Protein AF-A0A0X3PB64-F1 (afdb_monomer)

InterPro domains:
  IPR018801 E3 ubiquitin-protein ligase TM129 [PF10272] (19-313)
  IPR018801 E3 ubiquitin-protein ligase TM129 [PTHR31322] (5-313)

Radius of gyration: 26.57 Å; Cα contacts (8 Å, |Δ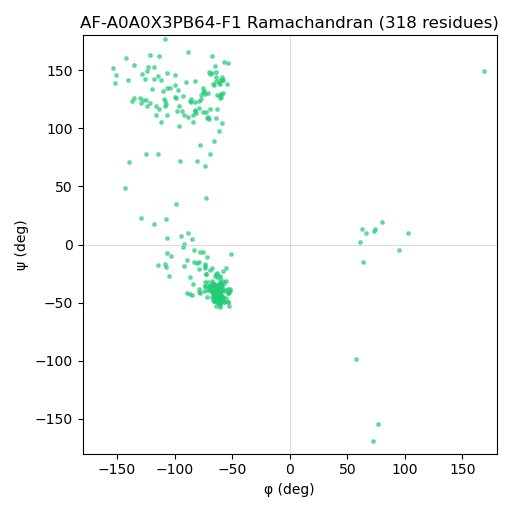i|>4): 395; chains: 1; bounding box: 53×79×76 Å

pLDDT: mean 81.44, std 14.28, range [32.12, 95.38]

Solvent-accessible surface area (backbone atoms only — not comparable to full-atom values): 18111 Å² total; per-residue (Å²): 129,83,50,75,66,44,53,53,52,52,50,53,49,49,53,51,56,43,36,59,79,58,52,49,67,71,33,55,77,70,54,61,39,63,66,61,77,40,32,87,76,44,54,53,54,52,69,35,38,55,61,19,40,55,44,43,32,48,52,53,46,46,54,59,27,43,46,56,33,50,48,41,52,50,45,70,76,72,41,76,96,43,73,65,53,52,56,54,37,53,55,46,40,52,53,20,49,51,40,35,51,49,41,50,50,52,47,52,47,37,72,73,57,81,33,51,88,39,72,44,45,38,52,42,42,52,48,47,51,53,51,61,70,48,76,92,54,98,84,64,55,71,68,58,58,54,50,51,70,38,88,44,50,67,53,48,38,52,50,51,17,58,52,55,56,44,83,78,51,50,76,49,41,49,45,97,87,45,84,59,91,46,77,39,32,32,36,37,32,32,81,57,37,37,39,40,26,50,68,52,46,45,48,80,41,57,54,83,60,73,58,47,35,35,32,36,69,44,69,49,79,39,79,41,90,71,61,56,47,104,80,74,46,78,55,74,95,60,72,49,71,47,48,33,28,33,37,32,36,28,33,66,84,77,69,46,73,77,45,77,46,38,38,52,54,85,49,48,66,59,50,51,74,48,45,83,48,61,73,44,76,38,92,88,50,74,80,77,70,52,70,68,54,47,46,50,53,51,48,53,51,52,55,70,72,47,79,84,79,74,76,62,82,81,62,66,76,79,80,117

Foldseek 3Di:
DFDPQLVVLLVVLVVVLCCAQPNDLVCLVVVVYLCSVCVVPLPDCLQQVQSSLLSLLLSSQLSNLCSLLVSLVSCVVRGDDDPCNVVVSVVSNVVSVVSNVVSVVVNVCCVVVVVCPPPQLVLLVVVLVLLCPDDDDPPQDVVSVVSVVDNHSVSVSVVVSVQSNDPPKDKAFFDDQRRRPDQQGIWIFGQQWTWGHHSRHIHIDGLRRAQKEKEFEEKDWDFNQDPQDPVRDRDPPDRDTWIKTWIWIAHPVVRDTPDIGIGTPVCVVVVQVRHPHYYYYDPPHDDDDDPVVVCVVVVVVVVVVDDDDDPDPVVVVPPD

Mean predicted aligned error: 10.85 Å

Structure (mmCIF, N/CA/C/O backbone):
data_AF-A0A0X3PB64-F1
#
_entry.id   AF-A0A0X3PB64-F1
#
loop_
_atom_site.group_PDB
_atom_site.id
_atom_site.type_symbol
_atom_site.label_atom_id
_atom_site.label_alt_id
_atom_site.label_comp_id
_atom_site.label_asym_id
_atom_site.label_entity_id
_atom_site.label_seq_id
_atom_site.pdbx_PDB_ins_code
_atom_site.Cartn_x
_atom_site.Cartn_y
_atom_site.Cartn_z
_atom_site.occupancy
_atom_site.B_iso_or_equiv
_atom_site.auth_seq_id
_atom_site.auth_comp_id
_atom_site.auth_asym_id
_atom_site.auth_atom_id
_atom_site.pdbx_PDB_model_num
ATOM 1 N N . MET A 1 1 ? 13.433 0.464 -38.895 1.00 52.91 1 MET A N 1
ATOM 2 C CA . MET A 1 1 ? 12.762 -0.678 -38.236 1.00 52.91 1 MET A CA 1
ATOM 3 C C . MET A 1 1 ? 13.658 -1.122 -37.093 1.00 52.91 1 MET A C 1
ATOM 5 O O . MET A 1 1 ? 14.861 -1.157 -37.320 1.00 52.91 1 MET A O 1
ATOM 9 N N . LEU A 1 2 ? 13.123 -1.365 -35.888 1.00 64.56 2 LEU A N 1
ATOM 10 C CA . LEU A 1 2 ? 13.921 -1.954 -34.800 1.00 64.56 2 LEU A CA 1
ATOM 11 C C . LEU A 1 2 ? 14.415 -3.336 -35.245 1.00 64.56 2 LEU A C 1
ATOM 13 O O . LEU A 1 2 ? 13.650 -4.084 -35.856 1.00 64.56 2 LEU A O 1
ATOM 17 N N . SER A 1 3 ? 15.673 -3.663 -34.951 1.00 77.50 3 SER A N 1
ATOM 18 C CA . SER A 1 3 ? 16.193 -5.011 -35.180 1.00 77.50 3 SER A CA 1
ATOM 19 C C . SER A 1 3 ? 15.471 -6.012 -34.270 1.00 77.50 3 SER A C 1
ATOM 21 O O . SER A 1 3 ? 15.031 -5.654 -33.176 1.00 77.50 3 SER A O 1
ATOM 23 N N . GLY A 1 4 ? 15.398 -7.286 -34.670 1.00 82.75 4 GLY A N 1
ATOM 24 C CA . GLY A 1 4 ? 14.890 -8.352 -33.797 1.00 82.75 4 GLY A CA 1
ATOM 25 C C . GLY A 1 4 ? 15.642 -8.425 -32.459 1.00 82.75 4 GLY A C 1
ATOM 26 O O . GLY A 1 4 ? 15.041 -8.706 -31.427 1.00 82.75 4 GLY A O 1
ATOM 27 N N . THR A 1 5 ? 16.930 -8.071 -32.452 1.00 85.56 5 THR A N 1
ATOM 28 C CA . THR A 1 5 ? 17.748 -7.954 -31.233 1.00 85.56 5 THR A CA 1
ATOM 29 C C . THR A 1 5 ? 17.274 -6.829 -30.316 1.00 85.56 5 THR A C 1
ATOM 31 O O . THR A 1 5 ? 17.182 -7.025 -29.107 1.00 85.56 5 THR A O 1
ATOM 34 N N . ASP A 1 6 ? 16.921 -5.673 -30.880 1.00 85.31 6 ASP A N 1
ATOM 35 C CA . ASP A 1 6 ? 16.471 -4.510 -30.110 1.00 85.31 6 ASP A CA 1
ATOM 36 C C . ASP A 1 6 ? 15.130 -4.813 -29.424 1.00 85.31 6 ASP A C 1
ATOM 38 O O . ASP A 1 6 ? 14.925 -4.449 -28.270 1.00 85.31 6 ASP A O 1
ATOM 42 N N . VAL A 1 7 ? 14.245 -5.563 -30.095 1.00 86.38 7 VAL A N 1
ATOM 43 C CA . VAL A 1 7 ? 12.973 -6.024 -29.514 1.00 86.38 7 VAL A CA 1
ATOM 44 C C . VAL A 1 7 ? 13.209 -6.937 -28.309 1.00 86.38 7 VAL A C 1
ATOM 46 O O . VAL A 1 7 ? 12.576 -6.750 -27.269 1.00 86.38 7 VAL A O 1
ATOM 49 N N . VAL A 1 8 ? 14.133 -7.898 -28.415 1.00 91.06 8 VAL A N 1
ATOM 50 C CA . VAL A 1 8 ? 14.472 -8.805 -27.305 1.00 91.06 8 VAL A CA 1
ATOM 51 C C . VAL A 1 8 ? 15.052 -8.029 -26.120 1.00 91.06 8 VAL A C 1
ATOM 53 O O . VAL A 1 8 ? 14.662 -8.285 -24.979 1.00 91.06 8 VAL A O 1
ATOM 56 N N . LEU A 1 9 ? 15.927 -7.052 -26.372 1.00 90.25 9 LEU A N 1
ATOM 57 C CA . LEU A 1 9 ? 16.500 -6.188 -25.335 1.00 90.25 9 LEU A CA 1
ATOM 58 C C . LEU A 1 9 ? 15.419 -5.362 -24.626 1.00 90.25 9 LEU A C 1
ATOM 60 O O . LEU A 1 9 ? 15.363 -5.353 -23.395 1.00 90.25 9 LEU A O 1
ATOM 64 N N . THR A 1 10 ? 14.517 -4.730 -25.381 1.00 90.69 10 THR A N 1
ATOM 65 C CA . THR A 1 10 ? 13.406 -3.958 -24.814 1.00 90.69 10 THR A CA 1
ATOM 66 C C . THR A 1 10 ? 12.468 -4.834 -23.986 1.00 90.69 10 THR A C 1
ATOM 68 O O . THR A 1 10 ? 12.101 -4.448 -22.878 1.00 90.69 10 THR A O 1
ATOM 71 N N . MET A 1 11 ? 12.104 -6.025 -24.473 1.00 92.81 11 MET A N 1
ATOM 72 C CA . MET A 1 11 ? 11.263 -6.965 -23.721 1.00 92.81 11 MET A CA 1
ATOM 73 C C . MET A 1 11 ? 11.948 -7.468 -22.451 1.00 92.81 11 MET A C 1
ATOM 75 O O . MET A 1 11 ? 11.320 -7.507 -21.395 1.00 92.81 11 MET A O 1
ATOM 79 N N . SER A 1 12 ? 13.242 -7.780 -22.520 1.00 93.25 12 SER A N 1
ATOM 80 C CA . SER A 1 12 ? 14.022 -8.203 -21.352 1.00 93.25 12 SER A CA 1
ATOM 81 C C . SER A 1 12 ? 14.073 -7.103 -20.290 1.00 93.25 12 SER A C 1
ATOM 83 O O . SER A 1 12 ? 13.832 -7.368 -19.112 1.00 93.25 12 SER A O 1
ATOM 85 N N . TYR A 1 13 ? 14.305 -5.851 -20.701 1.00 93.69 13 TYR A N 1
ATOM 86 C CA . TYR A 1 13 ? 14.286 -4.713 -19.784 1.00 93.69 13 TYR A CA 1
ATOM 87 C C . TYR A 1 13 ? 12.891 -4.475 -19.195 1.00 93.69 13 TYR A C 1
ATOM 89 O O . TYR A 1 13 ? 12.764 -4.206 -18.004 1.00 93.69 13 TYR A O 1
ATOM 97 N N . ALA A 1 14 ? 11.834 -4.597 -20.002 1.00 92.31 14 ALA A N 1
ATOM 98 C CA . ALA A 1 14 ? 10.459 -4.436 -19.538 1.00 92.31 14 ALA A CA 1
ATOM 99 C C . ALA A 1 14 ? 10.085 -5.488 -18.481 1.00 92.31 14 ALA A C 1
ATOM 101 O O . ALA A 1 14 ? 9.497 -5.136 -17.460 1.00 92.31 14 ALA A O 1
ATOM 102 N N . LEU A 1 15 ? 10.477 -6.751 -18.681 1.00 92.81 15 LEU A N 1
ATOM 103 C CA . LEU A 1 15 ? 10.290 -7.821 -17.696 1.00 92.81 15 LEU A CA 1
ATOM 104 C C . LEU A 1 15 ? 11.060 -7.539 -16.401 1.00 92.81 15 LEU A C 1
ATOM 106 O O . LEU A 1 15 ? 10.500 -7.693 -15.317 1.00 92.81 15 LEU A O 1
ATOM 110 N N . PHE A 1 16 ? 12.306 -7.067 -16.506 1.00 92.25 16 PHE A N 1
ATOM 111 C CA . PHE A 1 16 ? 13.098 -6.643 -15.350 1.00 92.25 16 PHE A CA 1
ATOM 112 C C . PHE A 1 16 ? 12.433 -5.483 -14.589 1.00 92.25 16 PHE A C 1
ATOM 114 O O . PHE A 1 16 ? 12.250 -5.563 -13.377 1.00 92.25 16 PHE A O 1
ATOM 121 N N . ALA A 1 17 ? 12.016 -4.428 -15.294 1.00 92.56 17 ALA A N 1
ATOM 122 C CA . ALA A 1 17 ? 11.352 -3.263 -14.714 1.00 92.56 17 ALA A CA 1
ATOM 123 C C . ALA A 1 17 ? 10.023 -3.634 -14.034 1.00 92.56 17 ALA A C 1
ATOM 125 O O . ALA A 1 17 ? 9.741 -3.170 -12.926 1.00 92.56 17 ALA A O 1
ATOM 126 N N . PHE A 1 18 ? 9.228 -4.498 -14.674 1.00 88.12 18 PHE A N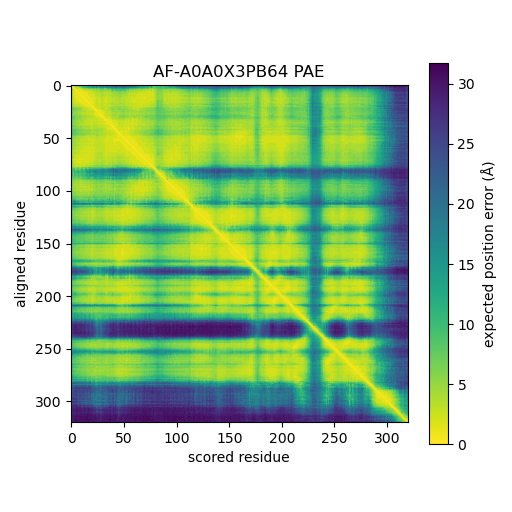 1
ATOM 127 C CA . PHE A 1 18 ? 7.982 -5.008 -14.113 1.00 88.12 18 PHE A CA 1
ATOM 128 C C . PHE A 1 18 ? 8.241 -5.828 -12.849 1.00 88.12 18 PHE A C 1
ATOM 130 O O . PHE A 1 18 ? 7.649 -5.529 -11.816 1.00 88.12 18 PHE A O 1
ATOM 137 N N . GLY A 1 19 ? 9.178 -6.781 -12.895 1.00 87.12 19 GLY A N 1
ATOM 138 C CA . GLY A 1 19 ? 9.549 -7.594 -11.736 1.00 87.12 19 GLY A CA 1
ATOM 139 C C . GLY A 1 19 ? 10.156 -6.791 -10.582 1.00 87.12 19 GLY A C 1
ATOM 140 O O . GLY A 1 19 ? 10.060 -7.211 -9.436 1.00 87.12 19 GLY A O 1
ATOM 141 N N . LEU A 1 20 ? 10.739 -5.620 -10.849 1.00 87.94 20 LEU A N 1
ATOM 142 C CA . LEU A 1 20 ? 11.283 -4.757 -9.803 1.00 87.94 20 LEU A CA 1
ATOM 143 C C . LEU A 1 20 ? 10.197 -3.951 -9.068 1.00 87.94 20 LEU A C 1
ATOM 145 O O . LEU A 1 20 ? 10.273 -3.802 -7.850 1.00 87.94 20 LEU A O 1
ATOM 149 N N . ILE A 1 21 ? 9.197 -3.415 -9.783 1.00 86.25 21 ILE A N 1
ATOM 150 C CA . ILE A 1 21 ? 8.112 -2.611 -9.177 1.00 86.25 21 ILE A CA 1
ATOM 151 C C . ILE A 1 21 ? 6.989 -3.502 -8.634 1.00 86.25 21 ILE A C 1
ATOM 153 O O . ILE A 1 21 ? 6.447 -3.242 -7.558 1.00 86.25 21 ILE A O 1
ATOM 157 N N . VAL A 1 22 ? 6.606 -4.519 -9.403 1.00 83.94 22 VAL A N 1
ATOM 158 C CA . VAL A 1 22 ? 5.532 -5.465 -9.097 1.00 83.94 22 VAL A CA 1
ATOM 159 C C . VAL A 1 22 ? 6.132 -6.869 -9.174 1.00 83.94 22 VAL A C 1
ATOM 161 O O . VAL A 1 22 ? 5.977 -7.553 -10.189 1.00 83.94 22 VAL A O 1
ATOM 164 N N . PRO A 1 23 ? 6.870 -7.290 -8.133 1.00 82.69 23 PRO A N 1
ATOM 165 C CA . PRO A 1 23 ? 7.549 -8.576 -8.149 1.00 82.69 23 PRO A CA 1
ATOM 166 C C . PRO A 1 23 ? 6.538 -9.719 -8.307 1.00 82.69 23 PRO A C 1
ATOM 168 O O . PRO A 1 23 ? 5.559 -9.765 -7.557 1.00 82.69 23 PRO A O 1
ATOM 171 N N . PRO A 1 24 ? 6.738 -10.637 -9.274 1.00 82.81 24 PRO A N 1
ATOM 172 C CA . PRO A 1 24 ? 5.973 -11.872 -9.331 1.00 82.81 24 PRO A CA 1
ATOM 173 C C . PRO A 1 24 ? 6.344 -12.767 -8.145 1.00 82.81 24 PRO A C 1
ATOM 175 O O . PRO A 1 24 ? 7.422 -12.629 -7.561 1.00 82.81 24 PRO A O 1
ATOM 178 N N . ASP A 1 25 ? 5.494 -13.742 -7.838 1.00 76.81 25 ASP A N 1
ATOM 179 C CA . ASP A 1 25 ? 5.655 -14.595 -6.653 1.00 76.81 25 ASP A CA 1
ATOM 180 C C . ASP A 1 25 ? 6.993 -15.322 -6.593 1.00 76.81 25 ASP A C 1
ATOM 182 O O . ASP A 1 25 ? 7.552 -15.485 -5.519 1.00 76.81 25 ASP A O 1
ATOM 186 N N . VAL A 1 26 ? 7.558 -15.702 -7.740 1.00 80.88 26 VAL A N 1
ATOM 187 C CA . VAL A 1 26 ? 8.882 -16.338 -7.807 1.00 80.88 26 VAL A CA 1
ATOM 188 C C . VAL A 1 26 ? 9.977 -15.408 -7.259 1.00 80.88 26 VAL A C 1
ATOM 190 O O . VAL A 1 26 ? 10.885 -15.847 -6.548 1.00 80.88 26 VAL A O 1
ATOM 193 N N . LEU A 1 27 ? 9.890 -14.103 -7.542 1.00 82.38 27 LEU A N 1
ATOM 194 C CA . LEU A 1 27 ? 10.815 -13.111 -6.984 1.00 82.38 27 LEU A CA 1
ATOM 195 C C . LEU A 1 27 ? 10.524 -12.836 -5.505 1.00 82.38 27 LEU A C 1
ATOM 197 O O . LEU A 1 27 ? 11.455 -12.674 -4.720 1.00 82.38 27 LEU A O 1
ATOM 201 N N . LEU A 1 28 ? 9.252 -12.849 -5.102 1.00 80.81 28 LEU A N 1
ATOM 202 C CA . LEU A 1 28 ? 8.864 -12.720 -3.695 1.00 80.81 28 LEU A CA 1
ATOM 203 C C . LEU A 1 28 ? 9.381 -13.899 -2.855 1.00 80.81 28 LEU A C 1
ATOM 205 O O . LEU A 1 28 ? 9.998 -13.678 -1.816 1.00 80.81 28 LEU A O 1
ATOM 209 N N . ALA A 1 29 ? 9.204 -15.131 -3.335 1.00 78.88 29 ALA A N 1
ATOM 210 C CA . ALA A 1 29 ? 9.632 -16.364 -2.677 1.00 78.88 29 ALA A CA 1
ATOM 211 C C . ALA A 1 29 ? 11.160 -16.480 -2.573 1.00 78.88 29 ALA A C 1
ATOM 213 O O . ALA A 1 29 ? 11.679 -16.984 -1.581 1.00 78.88 29 ALA A O 1
ATOM 214 N N . SER A 1 30 ? 11.895 -15.973 -3.567 1.00 82.25 30 SER A N 1
ATOM 215 C CA . SER A 1 30 ? 13.363 -15.877 -3.510 1.00 82.25 30 SER A CA 1
ATOM 216 C C . SER A 1 30 ? 13.872 -14.708 -2.659 1.00 82.25 30 SER A C 1
ATOM 218 O O . SER A 1 30 ? 15.077 -14.585 -2.439 1.00 82.25 30 SER A O 1
ATOM 220 N N . GLY A 1 31 ? 12.981 -13.834 -2.181 1.00 82.19 31 GLY A N 1
ATOM 221 C CA . GLY A 1 31 ? 13.341 -12.642 -1.421 1.00 82.19 31 GLY A CA 1
ATOM 222 C C . GLY A 1 31 ? 13.962 -11.524 -2.264 1.00 82.19 31 GLY A C 1
ATOM 223 O O . GLY A 1 31 ? 14.481 -10.564 -1.688 1.00 82.19 31 GLY A O 1
ATOM 224 N N . LEU A 1 32 ? 13.906 -11.602 -3.598 1.00 84.00 32 LEU A N 1
ATOM 225 C CA . LEU A 1 32 ? 14.409 -10.569 -4.503 1.00 84.00 32 LEU A CA 1
ATOM 226 C C . LEU A 1 32 ? 13.392 -9.426 -4.636 1.00 84.00 32 LEU A C 1
ATOM 228 O O . LEU A 1 32 ? 12.727 -9.257 -5.656 1.00 84.00 32 LE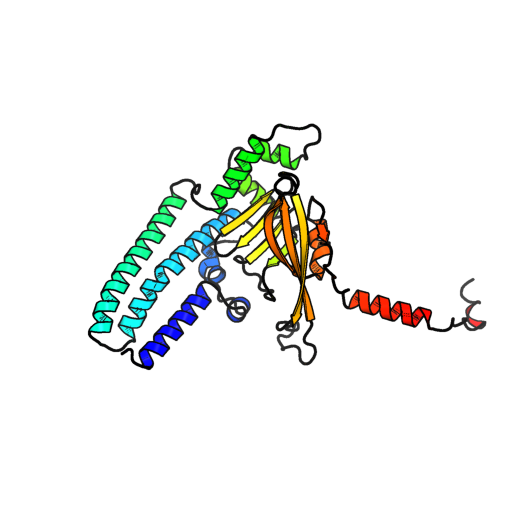U A O 1
ATOM 232 N N . THR A 1 33 ? 13.273 -8.635 -3.574 1.00 87.62 33 THR A N 1
ATOM 233 C CA . THR A 1 33 ? 12.336 -7.512 -3.472 1.00 87.62 33 THR A CA 1
ATOM 234 C C . THR A 1 33 ? 13.077 -6.214 -3.177 1.00 87.62 33 THR A C 1
ATOM 236 O O . THR A 1 33 ? 14.148 -6.219 -2.560 1.00 87.62 33 THR A O 1
ATOM 239 N N . LEU A 1 34 ? 12.510 -5.076 -3.595 1.00 89.06 34 LEU A N 1
ATOM 240 C CA . LEU A 1 34 ? 13.075 -3.762 -3.266 1.00 89.06 34 LEU A CA 1
ATOM 241 C C . LEU A 1 34 ? 13.164 -3.560 -1.749 1.00 89.06 34 LEU A C 1
ATOM 243 O O . LEU A 1 34 ? 14.126 -2.985 -1.247 1.00 89.06 34 LEU A O 1
ATOM 247 N N . GLU A 1 35 ? 12.190 -4.081 -1.011 1.00 89.56 35 GLU A N 1
ATOM 248 C CA . GLU A 1 35 ? 12.145 -4.011 0.443 1.00 89.56 35 GLU A CA 1
ATOM 249 C C . GLU A 1 35 ? 13.342 -4.723 1.090 1.00 89.56 35 GLU A C 1
ATOM 251 O O . GLU A 1 35 ? 13.943 -4.175 2.014 1.00 89.56 35 GLU A O 1
ATOM 256 N N . ASN A 1 36 ? 13.750 -5.884 0.567 1.00 88.62 36 ASN A N 1
ATOM 257 C CA . ASN A 1 36 ? 14.921 -6.613 1.062 1.00 88.62 36 ASN A CA 1
ATOM 258 C C . ASN A 1 36 ? 16.245 -5.958 0.634 1.00 88.62 36 ASN A C 1
ATOM 260 O O . ASN A 1 36 ? 17.170 -5.843 1.445 1.00 88.62 36 ASN A O 1
ATOM 264 N N . LEU A 1 37 ? 16.329 -5.464 -0.607 1.00 90.56 37 LEU A N 1
ATOM 265 C CA . LEU A 1 37 ? 17.495 -4.729 -1.123 1.00 90.56 37 LEU A CA 1
ATOM 266 C C . LEU A 1 37 ? 17.814 -3.493 -0.267 1.00 90.56 37 LEU A C 1
ATOM 268 O O . LEU A 1 37 ? 18.977 -3.218 0.030 1.00 90.56 37 LEU A O 1
ATOM 272 N N . PHE A 1 38 ? 16.780 -2.781 0.184 1.00 90.31 38 PHE A N 1
ATOM 273 C CA . PHE A 1 38 ? 16.904 -1.560 0.979 1.00 90.31 38 PHE A CA 1
ATOM 274 C C . PHE A 1 38 ? 16.513 -1.748 2.455 1.00 90.31 38 PHE A C 1
ATOM 276 O O . PHE A 1 38 ? 16.233 -0.762 3.141 1.00 90.31 38 PHE A O 1
ATOM 283 N N . HIS A 1 39 ? 16.549 -2.977 2.985 1.00 90.50 39 HIS A N 1
ATOM 284 C CA . HIS A 1 39 ? 16.078 -3.290 4.345 1.00 90.50 39 HIS A CA 1
ATOM 285 C C . HIS A 1 39 ? 16.694 -2.389 5.431 1.00 90.50 39 HIS A C 1
ATOM 287 O O . HIS A 1 39 ? 15.995 -1.940 6.337 1.00 90.50 39 HIS A O 1
ATOM 293 N N . ARG A 1 40 ? 17.988 -2.044 5.315 1.00 92.00 40 ARG A N 1
ATOM 294 C CA . ARG A 1 40 ? 18.682 -1.137 6.253 1.00 92.00 40 ARG A CA 1
ATOM 295 C C . ARG A 1 40 ? 18.071 0.261 6.303 1.00 92.00 40 ARG A C 1
ATOM 297 O O . ARG A 1 40 ? 18.095 0.903 7.348 1.00 92.00 40 ARG A O 1
ATOM 304 N N . TRP A 1 41 ? 17.568 0.745 5.172 1.00 90.94 41 TRP A N 1
ATOM 305 C CA . TRP A 1 41 ? 16.984 2.075 5.060 1.00 90.94 41 TRP A CA 1
ATOM 306 C C . TRP A 1 41 ? 15.503 2.083 5.445 1.00 90.94 41 TRP A C 1
ATOM 308 O O . TRP A 1 41 ? 15.065 2.975 6.179 1.00 90.94 41 TRP A O 1
ATOM 318 N N . LEU A 1 42 ? 14.736 1.079 5.003 1.00 90.62 42 LEU A N 1
ATOM 319 C CA . LEU A 1 42 ? 13.328 0.953 5.384 1.00 90.62 42 LEU A CA 1
ATOM 320 C C . LEU A 1 42 ? 13.156 0.677 6.884 1.00 90.62 42 LEU A C 1
ATOM 322 O O . LEU A 1 42 ? 12.260 1.250 7.502 1.00 90.62 42 LEU A O 1
ATOM 326 N N . GLY A 1 43 ? 14.028 -0.140 7.476 1.00 90.56 43 GLY A N 1
ATOM 327 C CA . GLY A 1 43 ? 13.857 -0.646 8.836 1.00 90.56 43 GLY A CA 1
ATOM 328 C C . GLY A 1 43 ? 12.814 -1.766 8.899 1.00 90.56 43 GLY A C 1
ATOM 329 O O . GLY A 1 43 ? 12.578 -2.458 7.911 1.00 90.56 43 GLY A O 1
ATOM 330 N N . SER A 1 44 ? 12.196 -1.946 10.070 1.00 89.88 44 SER A N 1
ATOM 331 C CA . SER A 1 44 ? 11.158 -2.962 10.288 1.00 89.88 44 SER A CA 1
ATOM 332 C C . SER A 1 44 ? 9.758 -2.353 10.222 1.00 89.88 44 SER A C 1
ATOM 334 O O . SER A 1 44 ? 9.457 -1.405 10.953 1.00 89.88 44 SER A O 1
ATOM 336 N N . GLU A 1 45 ? 8.899 -2.938 9.382 1.00 90.00 45 GLU A N 1
ATOM 337 C CA . GLU A 1 45 ? 7.475 -2.589 9.283 1.00 90.00 45 GLU A CA 1
ATOM 338 C C . GLU A 1 45 ? 6.751 -2.794 10.624 1.00 90.00 45 GLU A C 1
ATOM 340 O O . GLU A 1 45 ? 5.885 -2.005 10.986 1.00 90.00 45 GLU A O 1
ATOM 345 N N . GLU A 1 46 ? 7.134 -3.810 11.399 1.00 87.69 46 GLU A N 1
ATOM 346 C CA . GLU A 1 46 ? 6.468 -4.147 12.663 1.00 87.69 46 GLU A CA 1
ATOM 347 C C . GLU A 1 46 ? 6.760 -3.144 13.784 1.00 87.69 46 GLU A C 1
ATOM 349 O O . GLU A 1 46 ? 5.960 -2.988 14.703 1.00 87.69 46 GLU A O 1
ATOM 354 N N . ILE A 1 47 ? 7.900 -2.449 13.712 1.00 90.19 47 ILE A N 1
ATOM 355 C CA . ILE A 1 47 ? 8.320 -1.478 14.731 1.00 90.19 47 ILE A CA 1
ATOM 356 C C . ILE A 1 47 ? 7.790 -0.080 14.404 1.00 90.19 47 ILE A C 1
ATOM 358 O O . ILE A 1 47 ? 7.367 0.652 15.301 1.00 90.19 47 ILE A O 1
ATOM 362 N N . SER A 1 48 ? 7.840 0.321 13.138 1.00 92.25 48 SER A N 1
ATOM 363 C CA . SER A 1 48 ? 7.459 1.668 12.710 1.00 92.25 48 SER A CA 1
ATOM 364 C C . SER A 1 48 ? 6.691 1.596 11.402 1.00 92.25 48 SER A C 1
ATOM 366 O O . SER A 1 48 ? 7.211 1.991 10.359 1.00 92.25 48 SER A O 1
ATOM 368 N N . PHE A 1 49 ? 5.463 1.088 11.461 1.00 93.06 49 PHE A N 1
ATOM 369 C CA . PHE A 1 49 ? 4.604 0.854 10.305 1.00 93.06 49 PHE A CA 1
ATOM 370 C C . PHE A 1 49 ? 4.445 2.107 9.436 1.00 93.06 49 PHE A C 1
ATOM 372 O O . PHE A 1 49 ? 4.724 2.081 8.234 1.00 93.06 49 PHE A O 1
ATOM 379 N N . VAL A 1 50 ? 4.060 3.239 10.031 1.00 93.75 50 VAL A N 1
ATOM 380 C CA . VAL A 1 50 ? 3.789 4.462 9.266 1.00 93.75 50 VAL A CA 1
ATOM 381 C C . VAL A 1 50 ? 5.067 4.977 8.611 1.00 93.75 50 VAL A C 1
ATOM 383 O O . VAL A 1 50 ? 5.098 5.229 7.406 1.00 93.75 50 VAL A O 1
ATOM 386 N N . THR A 1 51 ? 6.150 5.078 9.383 1.00 92.06 51 THR A N 1
ATOM 387 C CA . THR A 1 51 ? 7.442 5.566 8.875 1.00 92.06 51 THR A CA 1
ATOM 388 C C . THR A 1 51 ? 8.017 4.635 7.806 1.00 92.06 51 THR A C 1
ATOM 390 O O . THR A 1 51 ? 8.553 5.115 6.805 1.00 92.06 51 THR A O 1
ATOM 393 N N . TYR A 1 52 ? 7.877 3.320 7.985 1.00 92.62 52 TYR A N 1
ATOM 394 C CA . TYR A 1 52 ? 8.289 2.307 7.020 1.00 92.62 52 TYR A CA 1
ATOM 395 C C . TYR A 1 52 ? 7.612 2.538 5.667 1.00 92.62 52 TYR A C 1
ATOM 397 O O . TYR A 1 52 ? 8.298 2.631 4.650 1.00 92.62 52 TYR A O 1
ATOM 405 N N . HIS A 1 53 ? 6.288 2.729 5.640 1.00 91.81 53 HIS A N 1
ATOM 406 C CA . HIS A 1 53 ? 5.547 2.954 4.392 1.00 91.81 53 HIS A CA 1
ATOM 407 C C . HIS A 1 53 ? 5.817 4.324 3.753 1.00 91.81 53 HIS A C 1
ATOM 409 O O . HIS A 1 53 ? 5.867 4.436 2.523 1.00 91.81 53 HIS A O 1
ATOM 415 N N . LEU A 1 54 ? 6.070 5.363 4.556 1.00 91.94 54 LEU A N 1
ATOM 416 C CA . LEU A 1 54 ? 6.508 6.669 4.046 1.00 91.94 54 LEU A CA 1
ATOM 417 C C . LEU A 1 54 ? 7.876 6.578 3.358 1.00 91.94 54 LEU A C 1
ATOM 419 O O . LEU A 1 54 ? 8.043 7.065 2.235 1.00 91.94 54 LEU A O 1
ATOM 423 N N . ARG A 1 55 ? 8.842 5.894 3.986 1.00 91.12 55 ARG A N 1
ATOM 424 C CA . ARG A 1 55 ? 10.144 5.593 3.373 1.00 91.12 55 ARG A CA 1
ATOM 425 C C . ARG A 1 55 ? 9.948 4.752 2.118 1.00 91.12 55 ARG A C 1
ATOM 427 O O . ARG A 1 55 ? 10.369 5.147 1.036 1.00 91.12 55 ARG A O 1
ATOM 434 N N . ARG A 1 56 ? 9.212 3.649 2.204 1.00 90.62 56 ARG A N 1
ATOM 435 C CA . ARG A 1 56 ? 8.926 2.779 1.061 1.00 90.62 56 ARG A CA 1
ATOM 436 C C . ARG A 1 56 ? 8.370 3.543 -0.142 1.00 90.62 56 ARG A C 1
ATOM 438 O O . ARG A 1 56 ? 8.815 3.298 -1.261 1.00 90.62 56 ARG A O 1
ATOM 445 N N . THR A 1 57 ? 7.490 4.524 0.074 1.00 90.50 57 THR A N 1
ATOM 446 C CA . THR A 1 57 ? 6.997 5.391 -1.007 1.00 90.50 57 THR A CA 1
ATOM 447 C C . THR A 1 57 ? 8.108 6.164 -1.704 1.00 90.50 57 THR A C 1
ATOM 449 O O . THR A 1 57 ? 8.148 6.187 -2.934 1.00 90.50 57 THR A O 1
ATOM 452 N N . ILE A 1 58 ? 9.013 6.790 -0.947 1.00 90.31 58 ILE A N 1
ATOM 453 C CA . ILE A 1 58 ? 10.162 7.501 -1.520 1.00 90.31 58 ILE A CA 1
ATOM 454 C C . ILE A 1 58 ? 11.023 6.537 -2.341 1.00 90.31 58 ILE A C 1
ATOM 456 O O . ILE A 1 58 ? 11.326 6.839 -3.492 1.00 90.31 58 ILE A O 1
ATOM 460 N N . MET A 1 59 ? 11.369 5.369 -1.792 1.00 90.94 59 MET A N 1
ATOM 461 C CA . MET A 1 59 ? 12.206 4.392 -2.498 1.00 90.94 59 MET A CA 1
ATOM 462 C C . MET A 1 59 ? 11.560 3.925 -3.798 1.00 90.94 59 MET A C 1
ATOM 464 O O . MET A 1 59 ? 12.193 4.016 -4.846 1.00 90.94 59 MET A O 1
ATOM 468 N N . VAL A 1 60 ? 10.313 3.445 -3.749 1.00 90.44 60 VAL A N 1
ATOM 469 C CA . VAL A 1 60 ? 9.628 2.915 -4.937 1.00 90.44 60 VAL A CA 1
ATOM 470 C C . VAL A 1 60 ? 9.489 4.002 -6.002 1.00 90.44 60 VAL A C 1
ATOM 472 O O . VAL A 1 60 ? 9.720 3.728 -7.175 1.00 90.44 60 VAL A O 1
ATOM 475 N N . ARG A 1 61 ? 9.180 5.250 -5.618 1.00 90.00 61 ARG A N 1
ATOM 476 C CA . ARG A 1 61 ? 9.084 6.373 -6.565 1.00 90.00 61 ARG A CA 1
ATOM 477 C C . ARG A 1 61 ? 10.422 6.737 -7.193 1.00 90.00 61 ARG A C 1
ATOM 479 O O . ARG A 1 61 ? 10.450 7.000 -8.390 1.00 90.00 61 ARG A O 1
ATOM 486 N N . LEU A 1 62 ? 11.504 6.754 -6.415 1.00 90.88 62 LEU A N 1
ATOM 487 C CA . LEU A 1 62 ? 12.838 7.004 -6.955 1.00 90.88 62 LEU A CA 1
ATOM 488 C C . LEU A 1 62 ? 13.223 5.889 -7.924 1.00 90.88 62 LEU A C 1
ATOM 490 O O . LEU A 1 62 ? 13.509 6.178 -9.079 1.00 90.88 62 LEU A O 1
ATOM 494 N N . VAL A 1 63 ? 13.139 4.624 -7.504 1.00 92.31 63 VAL A N 1
ATOM 495 C CA . VAL A 1 63 ? 13.443 3.466 -8.361 1.00 92.31 63 VAL A CA 1
ATOM 496 C C . VAL A 1 63 ? 12.626 3.522 -9.653 1.00 92.31 63 VAL A C 1
ATOM 498 O O . VAL A 1 63 ? 13.199 3.453 -10.737 1.00 92.31 63 VAL A O 1
ATOM 501 N N . ALA A 1 64 ? 11.310 3.736 -9.558 1.00 91.44 64 ALA A N 1
ATOM 502 C CA . ALA A 1 64 ? 10.439 3.856 -10.723 1.00 91.44 64 ALA A CA 1
ATOM 503 C C . ALA A 1 64 ? 10.807 5.048 -11.624 1.00 91.44 64 ALA A C 1
ATOM 505 O O . ALA A 1 64 ? 10.759 4.922 -12.844 1.00 91.44 64 ALA A O 1
ATOM 506 N N . GLY A 1 65 ? 11.216 6.183 -11.047 1.00 92.31 65 GLY A N 1
ATOM 507 C CA . GLY A 1 65 ? 11.703 7.346 -11.791 1.00 92.31 65 GLY A CA 1
ATOM 508 C C . GLY A 1 65 ? 13.024 7.094 -12.522 1.00 92.31 65 GLY A C 1
ATOM 509 O O . GLY A 1 65 ? 13.222 7.612 -13.618 1.00 92.31 65 GLY A O 1
ATOM 510 N N . PHE A 1 66 ? 13.907 6.265 -11.956 1.00 93.69 66 PHE A N 1
ATOM 511 C CA . PHE A 1 66 ? 15.187 5.888 -12.563 1.00 93.69 66 PHE A CA 1
ATOM 512 C C . PHE A 1 66 ? 15.062 4.810 -13.650 1.00 93.69 66 PHE A C 1
ATOM 514 O O . PHE A 1 66 ? 15.950 4.722 -14.496 1.00 93.69 66 PHE A O 1
ATOM 521 N N . LEU A 1 67 ? 13.988 4.012 -13.683 1.00 94.12 67 LEU A N 1
ATOM 522 C CA . LEU A 1 67 ? 13.826 2.938 -14.675 1.00 94.12 67 LEU A CA 1
ATOM 523 C C . LEU A 1 67 ? 13.808 3.439 -16.132 1.00 94.12 67 LEU A C 1
ATOM 525 O O . LEU A 1 67 ? 14.534 2.877 -16.948 1.00 94.12 67 LEU A O 1
ATOM 529 N N . PRO A 1 68 ? 13.082 4.509 -16.509 1.00 93.19 68 PRO A N 1
ATOM 530 C CA . PRO A 1 68 ? 13.169 5.039 -17.870 1.00 93.19 68 PRO A CA 1
ATOM 531 C C . PRO A 1 68 ? 14.583 5.495 -18.244 1.00 93.19 68 PRO A C 1
ATOM 533 O O . PRO A 1 68 ? 15.030 5.255 -19.362 1.00 93.19 68 PRO A O 1
ATOM 536 N N . LEU A 1 69 ? 15.316 6.103 -17.305 1.00 92.62 69 LEU A N 1
ATOM 537 C CA . LEU A 1 69 ? 16.701 6.519 -17.539 1.00 92.62 69 LEU A CA 1
ATOM 538 C C . LEU A 1 69 ? 17.600 5.295 -17.741 1.00 92.62 69 LEU A C 1
ATOM 540 O O . LEU A 1 69 ? 18.378 5.242 -18.692 1.00 92.62 69 LEU A O 1
ATOM 544 N N . GLY A 1 70 ? 17.441 4.283 -16.886 1.00 92.06 70 GLY A N 1
ATOM 545 C CA . GLY A 1 70 ? 18.128 3.004 -17.006 1.00 92.06 70 GLY A CA 1
ATOM 546 C C . GLY A 1 70 ? 17.844 2.306 -18.336 1.00 92.06 70 GLY A C 1
ATOM 547 O O . GLY A 1 70 ? 18.772 1.760 -18.923 1.00 92.06 70 GLY A O 1
ATOM 548 N N . TYR A 1 71 ? 16.612 2.374 -18.849 1.00 92.06 71 TYR A N 1
ATOM 549 C CA . TYR A 1 71 ? 16.242 1.820 -20.154 1.00 92.06 71 TYR A CA 1
ATOM 550 C C . TYR A 1 71 ? 17.022 2.480 -21.290 1.00 92.06 71 TYR A C 1
ATOM 552 O O . TYR A 1 71 ? 17.628 1.789 -22.106 1.00 92.06 71 TYR A O 1
ATOM 560 N N . PHE A 1 72 ? 17.034 3.814 -21.350 1.00 89.31 72 PHE A N 1
ATOM 561 C CA . PHE A 1 72 ? 17.724 4.512 -22.433 1.00 89.31 72 PHE A CA 1
ATOM 562 C C . PHE A 1 72 ? 19.243 4.356 -22.350 1.00 89.31 72 PHE A C 1
ATOM 564 O O . PHE A 1 72 ? 19.884 4.200 -23.387 1.00 89.31 72 PHE A O 1
ATOM 571 N N . LEU A 1 73 ? 19.817 4.317 -21.143 1.00 88.38 73 LEU A N 1
ATOM 572 C CA . LEU A 1 73 ? 21.227 3.969 -20.961 1.00 88.38 73 LEU A CA 1
ATOM 573 C C . LEU A 1 73 ? 21.503 2.534 -21.427 1.00 88.38 73 LEU A C 1
ATOM 575 O O . LEU A 1 73 ? 22.431 2.315 -22.197 1.00 88.38 73 LEU A O 1
ATOM 579 N N . PHE A 1 74 ? 20.673 1.569 -21.029 1.00 89.12 74 PHE A N 1
ATOM 580 C CA . PHE A 1 74 ? 20.788 0.175 -21.456 1.00 89.12 74 PHE A CA 1
ATOM 581 C C . PHE A 1 74 ? 20.739 0.046 -22.986 1.00 89.12 74 PHE A C 1
ATOM 583 O O . PHE A 1 74 ? 21.636 -0.539 -23.588 1.00 89.12 74 PHE A O 1
ATOM 590 N N . MET A 1 75 ? 19.760 0.673 -23.639 1.00 86.19 75 MET A N 1
ATOM 591 C CA . MET A 1 75 ? 19.673 0.671 -25.100 1.00 86.19 75 MET A CA 1
ATOM 592 C C . MET A 1 75 ? 20.866 1.380 -25.754 1.00 86.19 75 MET A C 1
ATOM 594 O O . MET A 1 75 ? 21.341 0.919 -26.784 1.00 86.19 75 MET A O 1
ATOM 598 N N . MET A 1 76 ? 21.405 2.446 -25.156 1.00 82.81 76 MET A N 1
ATOM 599 C CA . MET A 1 76 ? 22.598 3.127 -25.674 1.00 82.81 76 MET A CA 1
ATOM 600 C C . MET A 1 76 ? 23.842 2.223 -25.684 1.00 82.81 76 MET A C 1
ATOM 602 O O . MET A 1 76 ? 24.665 2.343 -26.587 1.00 82.81 76 MET A O 1
ATOM 606 N N . PHE A 1 77 ? 23.983 1.328 -24.702 1.00 84.00 77 PHE A N 1
ATOM 607 C CA . PHE A 1 77 ? 25.127 0.414 -24.615 1.00 84.00 77 PHE A CA 1
ATOM 608 C C . PHE A 1 77 ? 24.970 -0.857 -25.458 1.00 84.00 77 PHE A C 1
ATOM 610 O O . PHE A 1 77 ? 25.971 -1.367 -25.956 1.00 84.00 77 PHE A O 1
ATOM 617 N N . PHE A 1 78 ? 23.747 -1.380 -25.602 1.00 85.00 78 PHE A N 1
ATOM 618 C CA . PHE A 1 78 ? 23.518 -2.720 -26.158 1.00 85.00 78 PHE A CA 1
ATOM 619 C C . PHE A 1 78 ? 22.780 -2.754 -27.505 1.00 85.00 78 PHE A C 1
ATOM 621 O O . PHE A 1 78 ? 22.823 -3.784 -28.178 1.00 85.00 78 PHE A O 1
ATOM 628 N N . ALA A 1 79 ? 22.092 -1.681 -27.909 1.00 81.75 79 ALA A N 1
ATOM 629 C CA . ALA A 1 79 ? 21.279 -1.676 -29.127 1.00 81.75 79 ALA A CA 1
ATOM 630 C C . ALA A 1 79 ? 22.067 -1.277 -30.383 1.00 81.75 79 ALA A C 1
ATOM 632 O O . ALA A 1 79 ? 23.167 -0.723 -30.328 1.00 81.75 79 ALA A O 1
ATOM 633 N N . SE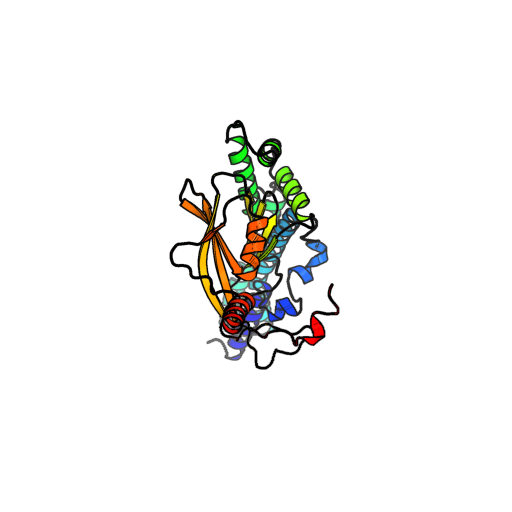R A 1 80 ? 21.466 -1.538 -31.546 1.00 73.56 80 SER A N 1
ATOM 634 C CA . SER A 1 80 ? 22.073 -1.214 -32.837 1.00 73.56 80 SER A CA 1
ATOM 635 C C . SER A 1 80 ? 22.223 0.303 -33.078 1.00 73.56 80 SER A C 1
ATOM 637 O O . SER A 1 80 ? 21.324 1.109 -32.811 1.00 73.56 80 SER A O 1
ATOM 639 N N . THR A 1 81 ? 23.381 0.697 -33.618 1.00 72.31 81 THR A N 1
ATOM 640 C CA . THR A 1 81 ? 23.805 2.085 -33.882 1.00 72.31 81 THR A CA 1
ATOM 641 C C . THR A 1 81 ? 23.064 2.687 -35.088 1.00 72.31 81 THR A C 1
ATOM 643 O O . THR A 1 81 ? 23.651 2.924 -36.141 1.00 72.31 81 THR A O 1
ATOM 646 N N . SER A 1 82 ? 21.753 2.920 -34.976 1.00 71.81 82 SER A N 1
ATOM 647 C CA . SER A 1 82 ? 20.971 3.615 -36.012 1.00 71.81 82 SER A CA 1
ATOM 648 C C . SER A 1 82 ? 20.743 5.092 -35.658 1.00 71.81 82 SER A C 1
ATOM 650 O O . SER A 1 82 ? 20.552 5.434 -34.492 1.00 71.81 82 SER A O 1
ATOM 652 N N . LEU A 1 83 ? 20.712 5.981 -36.662 1.00 59.62 83 LEU A N 1
ATOM 653 C CA . LEU A 1 83 ? 20.459 7.422 -36.474 1.00 59.62 83 LEU A CA 1
ATOM 654 C C . LEU A 1 83 ? 19.132 7.687 -35.733 1.00 59.62 83 LEU A C 1
ATOM 656 O O . LEU A 1 83 ? 19.051 8.559 -34.869 1.00 59.62 83 LEU A O 1
ATOM 660 N N . ALA A 1 84 ? 18.098 6.898 -36.043 1.00 63.50 84 ALA A N 1
ATOM 661 C CA . ALA A 1 84 ? 16.804 6.977 -35.374 1.00 63.50 84 ALA A CA 1
ATOM 662 C C . ALA A 1 84 ? 16.906 6.571 -33.894 1.00 63.50 84 ALA A C 1
ATOM 664 O O . ALA A 1 84 ? 16.311 7.231 -33.047 1.00 63.50 84 ALA A O 1
ATOM 665 N N . THR A 1 85 ? 17.709 5.550 -33.569 1.00 68.62 85 THR A N 1
ATOM 666 C CA . THR A 1 85 ? 17.974 5.124 -32.184 1.00 68.62 85 THR A CA 1
ATOM 667 C C . THR A 1 85 ? 18.649 6.237 -31.380 1.00 68.62 85 THR A C 1
ATOM 669 O O . THR A 1 85 ? 18.292 6.452 -30.227 1.00 68.62 85 THR A O 1
ATOM 672 N N . TYR A 1 86 ? 19.562 7.001 -31.989 1.00 69.88 86 TYR A N 1
ATOM 673 C CA . TYR A 1 86 ? 20.237 8.120 -31.320 1.00 69.88 86 TYR A CA 1
ATOM 674 C C . TYR A 1 86 ? 19.331 9.327 -31.075 1.00 69.88 86 TYR A C 1
ATOM 676 O O . TYR A 1 86 ? 19.340 9.873 -29.975 1.00 69.88 86 TYR A O 1
ATOM 684 N N . LEU A 1 87 ? 18.535 9.748 -32.064 1.00 67.88 87 LEU A N 1
ATOM 685 C CA . LEU A 1 87 ? 17.627 10.891 -31.897 1.00 67.88 87 LEU A CA 1
ATOM 686 C C . LEU A 1 87 ? 16.500 10.579 -30.905 1.00 67.88 87 LEU A C 1
ATOM 688 O O . LEU A 1 87 ? 16.226 11.375 -30.005 1.00 67.88 87 LEU A O 1
ATOM 692 N N . LEU A 1 88 ? 15.890 9.396 -31.025 1.00 77.44 88 LEU A N 1
ATOM 693 C CA . LEU A 1 88 ? 14.864 8.933 -30.091 1.00 77.44 88 LEU A CA 1
ATOM 694 C C . LEU A 1 88 ? 15.461 8.675 -28.698 1.00 77.44 88 LEU A C 1
ATOM 696 O O . LEU A 1 88 ? 14.827 8.979 -27.690 1.00 77.44 88 LEU A O 1
ATOM 700 N N . GLY A 1 89 ? 16.704 8.190 -28.643 1.00 77.44 89 GLY A N 1
ATOM 701 C CA . GLY A 1 89 ? 17.477 8.024 -27.417 1.00 77.44 89 GLY A CA 1
ATOM 702 C C . GLY A 1 89 ? 17.791 9.351 -26.728 1.00 77.44 89 GLY A C 1
ATOM 703 O O . GLY A 1 89 ? 17.630 9.445 -25.521 1.00 77.44 89 GLY A O 1
ATOM 704 N N . GLY A 1 90 ? 18.160 10.402 -27.464 1.00 82.69 90 GLY A N 1
ATOM 705 C CA . GLY A 1 90 ? 18.459 11.721 -26.893 1.00 82.69 90 GLY A CA 1
ATOM 706 C C . GLY A 1 90 ? 17.239 12.397 -26.261 1.00 82.69 90 GLY A C 1
ATOM 707 O O . GLY A 1 90 ? 17.319 12.896 -25.138 1.00 82.69 90 GLY A O 1
ATOM 708 N N . ILE A 1 91 ? 16.091 12.366 -26.948 1.00 85.88 91 ILE A N 1
ATOM 709 C CA . ILE A 1 91 ? 14.814 12.866 -26.406 1.00 85.88 91 ILE A CA 1
ATOM 710 C C . ILE A 1 91 ? 14.361 11.998 -25.223 1.00 85.88 91 ILE A C 1
ATOM 712 O O . ILE A 1 91 ? 13.913 12.511 -24.200 1.00 85.88 91 ILE A O 1
ATOM 716 N N . GLY A 1 92 ? 14.509 10.678 -25.339 1.00 87.44 92 GLY A N 1
ATOM 717 C CA . GLY A 1 92 ? 14.203 9.739 -24.265 1.00 87.44 92 GLY A CA 1
ATOM 718 C C . GLY A 1 92 ? 15.039 9.975 -23.008 1.00 87.44 92 GLY A C 1
ATOM 719 O O . GLY A 1 92 ? 14.497 10.047 -21.905 1.00 87.44 92 GLY A O 1
ATOM 720 N N . LEU A 1 93 ? 16.348 10.176 -23.171 1.00 88.12 93 LEU A N 1
ATOM 721 C CA . LEU A 1 93 ? 17.282 10.483 -22.090 1.00 88.12 93 LEU A CA 1
ATOM 722 C C . LEU A 1 93 ? 16.919 11.798 -21.402 1.00 88.12 93 LEU A C 1
ATOM 724 O O . LEU A 1 93 ? 16.829 11.824 -20.176 1.00 88.12 93 LEU A O 1
ATOM 728 N N . SER A 1 94 ? 16.650 12.867 -22.155 1.00 90.00 94 SER A N 1
ATOM 729 C CA . SER A 1 94 ? 16.289 14.158 -21.559 1.00 90.00 94 SER A CA 1
ATOM 730 C C . SER A 1 94 ? 14.967 14.089 -20.790 1.00 90.00 94 SER A C 1
ATOM 732 O O . SER A 1 94 ? 14.896 14.575 -19.659 1.00 90.00 94 SER A O 1
ATOM 734 N N . LEU A 1 95 ? 13.953 13.409 -21.335 1.00 91.75 95 LEU A N 1
ATOM 735 C CA . LEU A 1 95 ? 12.675 13.201 -20.654 1.00 91.75 95 LEU A CA 1
ATOM 736 C C . LEU A 1 95 ? 12.833 12.336 -19.397 1.00 91.75 95 LEU A C 1
ATOM 738 O O . LEU A 1 95 ? 12.252 12.639 -18.355 1.00 91.75 95 LEU A O 1
ATOM 742 N N . SER A 1 96 ? 13.649 11.284 -19.467 1.00 92.75 96 SER A N 1
ATOM 743 C CA . SER A 1 96 ? 13.924 10.425 -18.315 1.00 92.75 96 SER A CA 1
ATOM 744 C C . SER A 1 96 ? 14.694 11.155 -17.211 1.00 92.75 96 SER A C 1
ATOM 746 O O . SER A 1 96 ? 14.378 10.996 -16.035 1.00 92.75 96 SER A O 1
ATOM 748 N N . LEU A 1 97 ? 15.635 12.033 -17.570 1.00 93.25 97 LEU A N 1
ATOM 749 C CA . LEU A 1 97 ? 16.349 12.872 -16.613 1.00 93.25 97 LEU A CA 1
ATOM 750 C C . LEU A 1 97 ? 15.405 13.887 -15.958 1.00 93.25 97 LEU A C 1
ATOM 752 O O . LEU A 1 97 ? 15.445 14.064 -14.742 1.00 93.25 97 LEU A O 1
ATOM 756 N N . ALA A 1 98 ? 14.511 14.504 -16.737 1.00 92.69 98 ALA A N 1
ATOM 757 C CA . ALA A 1 98 ? 13.468 15.375 -16.204 1.00 92.69 98 ALA A CA 1
ATOM 758 C C . ALA A 1 98 ? 12.551 14.628 -15.219 1.00 92.69 98 ALA A C 1
ATOM 760 O O . ALA A 1 98 ? 12.221 15.174 -14.167 1.00 92.69 98 ALA A O 1
ATOM 761 N N . LEU A 1 99 ? 12.199 13.368 -15.502 1.00 92.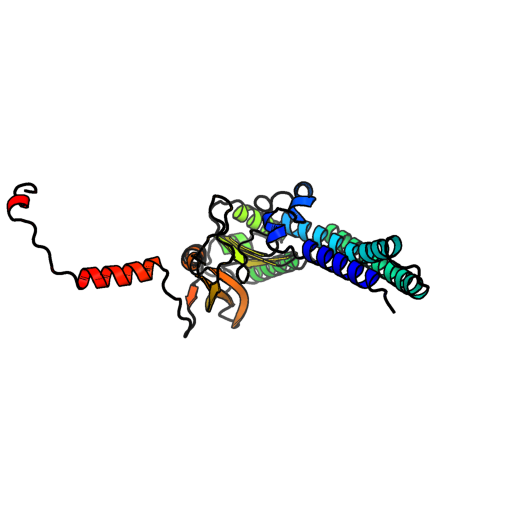75 99 LEU A N 1
ATOM 762 C CA . LEU A 1 99 ? 11.418 12.525 -14.593 1.00 92.75 99 LEU A CA 1
ATOM 763 C C . LEU A 1 99 ? 12.177 12.204 -13.295 1.00 92.75 99 LEU A C 1
ATOM 765 O O . LEU A 1 99 ? 11.600 12.285 -12.209 1.00 92.75 99 LEU A O 1
ATOM 769 N N . VAL A 1 100 ? 13.472 11.888 -13.373 1.00 93.38 100 VAL A N 1
ATOM 770 C CA . VAL A 1 100 ? 14.321 11.685 -12.186 1.00 93.38 100 VAL A CA 1
ATOM 771 C C . VAL A 1 100 ? 14.380 12.957 -11.339 1.00 93.38 100 VAL A C 1
ATOM 773 O O . VAL A 1 100 ? 14.170 12.904 -10.129 1.00 93.38 100 VAL A O 1
ATOM 776 N N . ILE A 1 101 ? 14.592 14.118 -11.962 1.00 91.94 101 ILE A N 1
ATOM 777 C CA . ILE A 1 101 ? 14.605 15.405 -11.255 1.00 91.94 101 ILE A CA 1
ATOM 778 C C . ILE A 1 101 ? 13.243 15.664 -10.606 1.00 91.94 101 ILE A C 1
ATOM 780 O O . ILE A 1 101 ? 13.188 16.022 -9.433 1.00 91.94 101 ILE A O 1
ATOM 784 N N . PHE A 1 102 ? 12.145 15.438 -11.328 1.00 90.38 102 PHE A N 1
ATOM 785 C CA . PHE A 1 102 ? 10.792 15.625 -10.811 1.00 90.38 102 PHE A CA 1
ATOM 786 C C . PHE A 1 102 ? 10.513 14.729 -9.599 1.00 90.38 102 PHE A C 1
ATOM 788 O O . PHE A 1 102 ? 10.102 15.221 -8.549 1.00 90.38 102 PHE A O 1
ATOM 795 N N . THR A 1 103 ? 10.796 13.427 -9.703 1.00 88.75 103 THR A N 1
ATOM 796 C CA . THR A 1 103 ? 10.619 12.489 -8.583 1.00 88.75 103 THR A CA 1
ATOM 797 C C . THR A 1 103 ? 11.478 12.884 -7.383 1.00 88.75 103 THR A C 1
ATOM 799 O O . THR A 1 103 ? 10.966 12.929 -6.264 1.00 88.75 103 THR A O 1
ATOM 802 N N . HIS A 1 104 ? 12.736 13.276 -7.598 1.00 88.25 104 HIS A N 1
ATOM 803 C CA . HIS A 1 104 ? 13.606 13.777 -6.539 1.00 88.25 104 HIS A CA 1
ATOM 804 C C . HIS A 1 104 ? 13.044 15.048 -5.879 1.00 88.25 104 HIS A C 1
ATOM 806 O O . HIS A 1 104 ? 12.927 15.101 -4.654 1.00 88.25 104 HIS A O 1
ATOM 812 N N . VAL A 1 105 ? 12.611 16.044 -6.657 1.00 87.06 105 VAL A N 1
ATOM 813 C CA . VAL A 1 105 ? 11.987 17.275 -6.138 1.00 87.06 105 VAL A CA 1
ATOM 814 C C . VAL A 1 105 ? 10.745 16.953 -5.310 1.00 87.06 105 VAL A C 1
ATOM 816 O O . VAL A 1 105 ? 10.623 17.460 -4.197 1.00 87.06 105 VAL A O 1
ATOM 819 N N . CYS A 1 106 ? 9.866 16.063 -5.783 1.00 83.00 106 CYS A N 1
ATOM 820 C CA . CYS A 1 106 ? 8.703 15.623 -5.014 1.00 83.00 106 CYS A CA 1
ATOM 821 C C . CYS A 1 106 ? 9.109 14.978 -3.682 1.00 83.00 106 CYS A C 1
ATOM 823 O O . CYS A 1 106 ? 8.514 15.291 -2.655 1.00 83.00 106 CYS A O 1
ATOM 825 N N . THR A 1 107 ? 10.126 14.109 -3.662 1.00 83.88 107 THR A N 1
ATOM 826 C CA . THR A 1 107 ? 10.588 13.466 -2.415 1.00 83.88 107 THR A CA 1
ATOM 827 C C . THR A 1 107 ? 11.162 14.468 -1.415 1.00 83.88 107 THR A C 1
ATOM 829 O O . THR A 1 107 ? 10.824 14.407 -0.234 1.00 83.88 107 THR A O 1
ATOM 832 N N . VAL A 1 108 ? 11.957 15.437 -1.880 1.00 82.56 108 VAL A N 1
ATOM 833 C CA . VAL A 1 108 ? 12.488 16.519 -1.039 1.00 82.56 108 VAL A CA 1
ATOM 834 C C . VAL A 1 108 ? 11.363 17.415 -0.527 1.00 82.56 108 VAL A C 1
ATOM 836 O O . VAL A 1 108 ? 11.380 17.804 0.639 1.00 82.56 108 VAL A O 1
ATOM 839 N N . TRP A 1 109 ? 10.371 17.716 -1.368 1.00 81.44 109 TRP A N 1
ATOM 840 C CA . TRP A 1 109 ? 9.193 18.479 -0.970 1.00 81.44 109 TRP A CA 1
ATOM 841 C C . TRP A 1 109 ? 8.400 17.760 0.126 1.00 81.44 109 TRP A C 1
ATOM 843 O O . TRP A 1 109 ? 8.116 18.368 1.154 1.00 81.44 109 TRP A O 1
ATOM 853 N N . TYR A 1 110 ? 8.139 16.455 -0.023 1.00 79.69 110 TYR A N 1
ATOM 854 C CA . TYR A 1 110 ? 7.496 15.654 1.026 1.00 79.69 110 TYR A CA 1
ATOM 855 C C . TYR A 1 110 ? 8.289 15.668 2.333 1.00 79.69 110 TYR A C 1
ATOM 857 O O . TYR A 1 110 ? 7.714 15.903 3.394 1.00 79.69 110 TYR A O 1
ATOM 865 N N . ALA A 1 111 ? 9.606 15.462 2.254 1.00 73.38 111 ALA A N 1
ATOM 866 C CA . ALA A 1 111 ? 10.471 15.384 3.425 1.00 73.38 111 ALA A CA 1
ATOM 867 C C . ALA A 1 111 ? 10.607 16.725 4.168 1.00 73.38 111 ALA A C 1
ATOM 869 O O . ALA A 1 111 ? 10.711 16.733 5.392 1.00 73.38 111 ALA A O 1
ATOM 870 N N . ARG A 1 112 ? 10.604 17.859 3.451 1.00 77.75 112 ARG A N 1
ATOM 871 C CA . ARG A 1 112 ? 10.713 19.204 4.045 1.00 77.75 112 ARG A CA 1
ATOM 872 C C . ARG A 1 112 ? 9.365 19.786 4.481 1.00 77.75 112 ARG A C 1
ATOM 874 O O . ARG A 1 112 ? 9.333 20.594 5.400 1.00 77.75 112 ARG A O 1
ATOM 881 N N . GLY A 1 113 ? 8.269 19.393 3.834 1.00 62.53 113 GLY A N 1
ATOM 882 C CA . GLY A 1 113 ? 6.941 19.995 3.977 1.00 62.53 113 GLY A CA 1
ATOM 883 C C . GLY A 1 113 ? 5.992 19.259 4.918 1.00 62.53 113 GLY A C 1
ATOM 884 O O . GLY A 1 113 ? 4.803 19.212 4.634 1.00 62.53 113 GLY A O 1
ATOM 885 N N . THR A 1 114 ? 6.482 18.659 6.009 1.00 75.00 114 THR A N 1
ATOM 886 C CA . THR A 1 114 ? 5.677 17.918 7.014 1.00 75.00 114 THR A CA 1
ATOM 887 C C . THR A 1 114 ? 4.940 16.674 6.499 1.00 75.00 114 THR A C 1
ATOM 889 O O . THR A 1 114 ? 4.105 16.128 7.209 1.00 75.00 114 THR A O 1
ATOM 892 N N . TRP A 1 115 ? 5.267 16.183 5.298 1.00 85.81 115 TRP A N 1
ATOM 893 C CA . TRP A 1 115 ? 4.610 15.046 4.635 1.00 85.81 115 TRP A CA 1
ATOM 894 C C . TRP A 1 115 ? 3.112 15.208 4.331 1.00 85.81 115 TRP A C 1
ATOM 896 O O . TRP A 1 115 ? 2.530 14.293 3.758 1.00 85.81 115 TRP A O 1
ATOM 906 N N . GLU A 1 116 ? 2.488 16.350 4.619 1.00 83.44 116 GLU A N 1
ATOM 907 C CA . GLU A 1 116 ? 1.034 16.555 4.487 1.00 83.44 116 GLU A CA 1
ATOM 908 C C . GLU A 1 116 ? 0.481 16.303 3.078 1.00 83.44 116 GLU A C 1
ATOM 910 O O . GLU A 1 116 ? -0.634 15.811 2.917 1.00 83.44 116 GLU A O 1
ATOM 915 N N . GLY A 1 117 ? 1.271 16.561 2.032 1.00 83.12 117 GLY A N 1
ATOM 916 C CA . GLY A 1 117 ? 0.865 16.253 0.660 1.00 83.12 117 GLY A CA 1
ATOM 917 C C . GLY A 1 117 ? 0.852 14.757 0.320 1.00 83.12 117 GLY A C 1
ATOM 918 O O . GLY A 1 117 ? 0.450 14.380 -0.784 1.00 83.12 117 GLY A O 1
ATOM 919 N N . HIS A 1 118 ? 1.398 13.894 1.180 1.00 89.38 118 HIS A N 1
ATOM 920 C CA . HIS A 1 118 ? 1.483 12.460 0.929 1.00 89.38 118 HIS A CA 1
ATOM 921 C C . HIS A 1 118 ? 0.093 11.829 1.116 1.00 89.38 118 HIS A C 1
ATOM 923 O O . HIS A 1 118 ? -0.519 12.061 2.157 1.00 89.38 118 HIS A O 1
ATOM 929 N N . PRO A 1 119 ? -0.411 10.985 0.190 1.00 89.75 119 PRO A N 1
ATOM 930 C CA . PRO A 1 119 ? -1.782 10.464 0.259 1.00 89.75 119 PRO A CA 1
ATOM 931 C C . PRO A 1 119 ? -2.140 9.798 1.594 1.00 89.75 119 PRO A C 1
ATOM 933 O O . PRO A 1 119 ? -3.218 10.022 2.133 1.00 89.75 119 PRO A O 1
ATOM 936 N N . THR A 1 120 ? -1.216 9.026 2.170 1.00 91.75 120 THR A N 1
ATOM 937 C CA . THR A 1 120 ? -1.410 8.411 3.491 1.00 91.75 120 THR A CA 1
ATOM 938 C C . THR A 1 120 ? -1.509 9.444 4.610 1.00 91.75 120 THR A C 1
ATOM 940 O O . THR A 1 120 ? -2.373 9.314 5.468 1.00 91.75 120 THR A O 1
ATOM 943 N N . VAL A 1 121 ? -0.652 10.470 4.611 1.00 93.12 121 VAL A N 1
ATOM 944 C CA . VAL A 1 121 ? -0.667 11.496 5.665 1.00 93.12 121 VAL A CA 1
ATOM 945 C C . VAL A 1 121 ? -1.915 12.350 5.532 1.00 93.12 121 VAL A C 1
ATOM 947 O O . VAL A 1 121 ? -2.573 12.614 6.527 1.00 93.12 121 VAL A O 1
ATOM 950 N N . ARG A 1 122 ? -2.316 12.677 4.302 1.00 92.44 122 ARG A N 1
ATOM 951 C CA . ARG A 1 122 ? -3.593 13.330 4.032 1.00 92.44 122 ARG A CA 1
ATOM 952 C C . ARG A 1 122 ? -4.772 12.535 4.597 1.00 92.44 122 ARG A C 1
ATOM 954 O O . ARG A 1 122 ? -5.600 13.127 5.275 1.00 92.44 122 ARG A O 1
ATOM 961 N N . ASN A 1 123 ? -4.821 11.216 4.388 1.00 92.31 123 ASN A N 1
ATOM 962 C CA . ASN A 1 123 ? -5.863 10.372 4.985 1.00 92.31 123 ASN A CA 1
ATOM 963 C C . ASN A 1 123 ? -5.834 10.428 6.522 1.00 92.31 123 ASN A C 1
ATOM 965 O O . ASN A 1 123 ? -6.887 10.526 7.142 1.00 92.31 123 ASN A O 1
ATOM 969 N N . LEU A 1 124 ? -4.650 10.406 7.145 1.00 94.44 124 LEU A N 1
ATOM 970 C CA . LEU A 1 124 ? -4.524 10.558 8.600 1.00 94.44 124 LEU A CA 1
ATOM 971 C C . LEU A 1 124 ? -5.023 11.930 9.075 1.00 94.44 124 LEU A C 1
ATOM 973 O O . LEU A 1 124 ? -5.791 11.992 10.029 1.00 94.44 124 LEU A O 1
ATOM 977 N N . CYS A 1 125 ? -4.646 13.017 8.396 1.00 93.62 125 CYS A N 1
ATOM 978 C CA . CYS A 1 125 ? -5.130 14.365 8.697 1.00 93.62 125 CYS A CA 1
ATOM 979 C C . CYS A 1 125 ? -6.653 14.475 8.537 1.00 93.62 125 CYS A C 1
ATOM 981 O O . CYS A 1 125 ? -7.314 15.099 9.363 1.00 93.62 125 CYS A O 1
ATOM 983 N N . GLU A 1 126 ? -7.223 13.859 7.498 1.00 92.31 126 GLU A N 1
ATOM 984 C CA . GLU A 1 126 ? -8.671 13.815 7.287 1.00 92.31 126 GLU A CA 1
ATOM 985 C C . GLU A 1 126 ? -9.383 13.058 8.417 1.00 92.31 126 GLU A C 1
ATOM 987 O O . GLU A 1 126 ? -10.437 13.504 8.865 1.00 92.31 126 GLU A O 1
ATOM 992 N N . ILE A 1 127 ? -8.802 11.967 8.928 1.00 92.50 127 ILE A N 1
ATOM 993 C CA . ILE A 1 127 ? -9.334 11.240 10.091 1.00 92.50 127 ILE A CA 1
ATOM 994 C C . ILE A 1 127 ? -9.265 12.106 11.353 1.00 92.50 127 ILE A C 1
ATOM 996 O O . ILE A 1 127 ? -10.280 12.249 12.029 1.00 92.50 127 ILE A O 1
ATOM 1000 N N . VAL A 1 128 ? -8.115 12.731 11.641 1.00 93.06 128 VAL A N 1
ATOM 1001 C CA . VAL A 1 128 ? -7.953 13.649 12.787 1.00 93.06 128 VAL A CA 1
ATOM 1002 C C . VAL A 1 128 ? -9.019 14.740 12.751 1.00 93.06 128 VAL A C 1
ATOM 1004 O O . VAL A 1 128 ? -9.722 14.954 13.737 1.00 93.06 128 VAL A O 1
ATOM 1007 N N . LYS A 1 129 ? -9.188 15.383 11.592 1.00 92.81 129 LYS A N 1
ATOM 1008 C CA . LYS A 1 129 ? -10.174 16.446 11.403 1.00 92.81 129 LYS A CA 1
ATOM 1009 C C . LYS A 1 129 ? -11.602 15.953 11.656 1.00 92.81 129 LYS A C 1
ATOM 1011 O O . LYS A 1 129 ? -12.324 16.575 12.426 1.00 92.81 129 LYS A O 1
ATOM 1016 N N . ARG A 1 130 ? -11.997 14.819 11.065 1.00 90.31 130 ARG A N 1
ATOM 1017 C CA . ARG A 1 130 ? -13.346 14.250 11.246 1.00 90.31 130 ARG A CA 1
ATOM 1018 C C . ARG A 1 130 ? -13.635 13.892 12.700 1.00 90.31 130 ARG A C 1
ATOM 1020 O O . ARG A 1 130 ? -14.725 14.162 13.192 1.00 90.31 130 ARG A O 1
ATOM 1027 N N . VAL A 1 131 ? -12.664 13.305 13.393 1.00 90.12 131 VAL A N 1
ATOM 1028 C CA . VAL A 1 131 ? -12.806 12.904 14.800 1.00 90.12 131 VAL A CA 1
ATOM 1029 C C . VAL A 1 131 ? -12.958 14.126 15.712 1.00 90.12 131 VAL A C 1
ATOM 1031 O O . VAL A 1 131 ? -13.770 14.092 16.632 1.00 90.12 131 VAL A O 1
ATOM 1034 N N . GLN A 1 132 ? -12.242 15.218 15.428 1.00 89.19 132 GLN A N 1
ATOM 1035 C CA . GLN A 1 132 ? -12.362 16.485 16.162 1.00 89.19 132 GLN A CA 1
ATOM 1036 C C . GLN A 1 132 ? -13.684 17.215 15.899 1.00 89.19 132 GLN A C 1
ATOM 1038 O O . GLN A 1 132 ? -14.232 17.836 16.805 1.00 89.19 132 GLN A O 1
ATOM 1043 N N . GLU A 1 133 ? -14.196 17.152 14.669 1.00 89.62 133 GLU A N 1
ATOM 1044 C CA . GLU A 1 133 ? -15.481 17.757 14.294 1.00 89.62 133 GLU A CA 1
ATOM 1045 C C . GLU A 1 133 ? -16.685 16.979 14.852 1.00 89.62 133 GLU A C 1
ATOM 1047 O O . GLU A 1 133 ? -17.775 17.537 14.973 1.00 89.62 133 GLU A O 1
ATOM 1052 N N . THR A 1 134 ? -16.503 15.703 15.209 1.00 84.88 134 THR A N 1
ATOM 1053 C CA . THR A 1 134 ? -17.572 14.856 15.750 1.00 84.88 134 THR A CA 1
ATOM 1054 C C . THR A 1 134 ? -17.805 15.178 17.234 1.00 84.88 134 THR A C 1
ATOM 1056 O O . THR A 1 134 ? -16.901 14.951 18.046 1.00 84.88 134 THR A O 1
ATOM 1059 N N . PRO A 1 135 ? -18.999 15.669 17.627 1.00 83.06 135 PRO A N 1
ATOM 1060 C CA . PRO A 1 135 ? -19.275 16.034 19.012 1.00 83.06 135 PRO A CA 1
ATOM 1061 C C . PRO A 1 135 ? -19.216 14.806 19.936 1.00 83.06 135 PRO A C 1
ATOM 1063 O O . PRO A 1 135 ? -19.619 13.713 19.526 1.00 83.06 135 PRO A O 1
ATOM 1066 N N . PRO A 1 136 ? -18.723 14.965 21.178 1.00 82.56 136 PRO A N 1
ATOM 1067 C CA . PRO A 1 136 ? -18.717 13.883 22.151 1.00 82.56 136 PRO A CA 1
ATOM 1068 C C . PRO A 1 136 ? -20.155 13.479 22.478 1.00 82.56 136 PRO A C 1
ATOM 1070 O O . PRO A 1 136 ? -20.990 14.330 22.792 1.00 82.56 136 PRO A O 1
ATOM 1073 N N . THR A 1 137 ? -20.434 12.184 22.381 1.00 82.62 137 THR A N 1
ATOM 1074 C CA . THR A 1 137 ? -21.740 11.600 22.688 1.00 82.62 137 THR A CA 1
ATOM 1075 C C . THR A 1 137 ? -21.607 10.684 23.901 1.00 82.62 137 THR A C 1
ATOM 1077 O O . THR A 1 137 ? -20.582 10.035 24.107 1.00 82.62 137 THR A O 1
ATOM 1080 N N . GLU A 1 138 ? -22.638 10.646 24.742 1.00 78.00 138 GLU A N 1
ATOM 1081 C CA . GLU A 1 138 ? -22.673 9.762 25.906 1.00 78.00 138 GLU A CA 1
ATOM 1082 C C . GLU A 1 138 ? -22.656 8.294 25.439 1.00 78.00 138 GLU A C 1
ATOM 1084 O O . GLU A 1 138 ? -23.561 7.854 24.730 1.00 78.00 138 GLU A O 1
ATOM 1089 N N . GLY A 1 139 ? -21.601 7.554 25.797 1.00 80.94 139 GLY A N 1
ATOM 1090 C CA . GLY A 1 139 ? -21.377 6.171 25.352 1.00 80.94 139 GLY A CA 1
ATOM 1091 C C . GLY A 1 139 ? -20.330 5.994 24.246 1.00 80.94 139 GLY A C 1
ATOM 1092 O O . GLY A 1 139 ? -20.216 4.892 23.709 1.00 80.94 139 GLY A O 1
ATOM 1093 N N . ASP A 1 140 ? -19.566 7.037 23.907 1.00 83.69 140 ASP A N 1
ATOM 1094 C CA . ASP A 1 140 ? -18.421 6.903 23.004 1.00 83.69 140 ASP A CA 1
ATOM 1095 C C . ASP A 1 140 ? -17.382 5.897 23.546 1.00 83.69 140 ASP A C 1
ATOM 1097 O O . ASP A 1 140 ? -17.116 5.861 24.751 1.00 83.69 140 ASP A O 1
ATOM 1101 N N . PRO A 1 141 ? -16.762 5.080 22.674 1.00 87.00 141 PRO A N 1
ATOM 1102 C CA . PRO A 1 141 ? -15.722 4.151 23.094 1.00 87.00 141 PRO A CA 1
ATOM 1103 C C . PRO A 1 141 ? -14.463 4.911 23.556 1.00 87.00 141 PRO A C 1
ATOM 1105 O O . PRO A 1 141 ? -14.140 5.968 22.995 1.00 87.00 141 PRO A O 1
ATOM 1108 N N . PRO A 1 142 ? -13.705 4.373 24.532 1.00 88.38 142 PRO A N 1
ATOM 1109 C CA . PRO A 1 142 ? -12.532 5.047 25.093 1.00 88.38 142 PRO A CA 1
ATOM 1110 C C . PRO A 1 142 ? -11.446 5.322 24.039 1.00 88.38 142 PRO A C 1
ATOM 1112 O O . PRO A 1 142 ? -10.715 6.309 24.128 1.00 88.38 142 PRO A O 1
ATOM 1115 N N . GLU A 1 143 ? -11.359 4.497 22.995 1.00 88.69 143 GLU A N 1
ATOM 1116 C CA . GLU A 1 143 ? -10.445 4.683 21.869 1.00 88.69 143 GLU A CA 1
ATOM 1117 C C . GLU A 1 143 ? -10.766 5.944 21.056 1.00 88.69 143 GLU A C 1
ATOM 1119 O O . GLU A 1 143 ? -9.853 6.610 20.565 1.00 88.69 143 GLU A O 1
ATOM 1124 N N . LEU A 1 144 ? -12.049 6.298 20.917 1.00 88.88 144 LEU A N 1
ATOM 1125 C CA . LEU A 1 144 ? -12.469 7.501 20.199 1.00 88.88 144 LEU A CA 1
ATOM 1126 C C . LEU A 1 144 ? -12.129 8.763 21.003 1.00 88.88 144 LEU A C 1
ATOM 1128 O O . LEU A 1 144 ? -11.650 9.742 20.430 1.00 88.88 144 LEU A O 1
ATOM 1132 N N . GLU A 1 145 ? -12.301 8.733 22.327 1.00 89.31 145 GLU A N 1
ATOM 1133 C CA . GLU A 1 145 ? -11.870 9.820 23.218 1.00 89.31 145 GLU A CA 1
ATOM 1134 C C . GLU A 1 145 ? -10.351 10.010 23.193 1.00 89.31 145 GLU A C 1
ATOM 1136 O O . GLU A 1 145 ? -9.859 11.135 23.052 1.00 89.31 145 GLU A O 1
ATOM 1141 N N . LEU A 1 146 ? -9.599 8.907 23.253 1.00 91.25 146 LEU A N 1
ATOM 1142 C CA . LEU A 1 146 ? -8.149 8.939 23.125 1.00 91.25 146 LEU A CA 1
ATOM 1143 C C . LEU A 1 146 ? -7.739 9.546 21.782 1.00 91.25 146 LEU A C 1
ATOM 1145 O O . LEU A 1 146 ? -6.884 10.430 21.760 1.00 91.25 146 LEU A O 1
ATOM 1149 N N . LEU A 1 147 ? -8.372 9.148 20.675 1.00 90.69 147 LEU A N 1
ATOM 1150 C CA . LEU A 1 147 ? -8.047 9.686 19.356 1.00 90.69 147 LEU A CA 1
ATOM 1151 C C . LEU A 1 147 ? -8.383 11.181 19.230 1.00 90.69 147 LEU A C 1
ATOM 1153 O O . LEU A 1 147 ? -7.603 11.913 18.624 1.00 90.69 147 LEU A O 1
ATOM 1157 N N . ARG A 1 148 ? -9.470 11.667 19.848 1.00 89.94 148 ARG A N 1
ATOM 1158 C CA . ARG A 1 148 ? -9.786 13.112 19.920 1.00 89.94 148 ARG A CA 1
ATOM 1159 C C . ARG A 1 148 ? -8.699 13.916 20.625 1.00 89.94 148 ARG A C 1
ATOM 1161 O O . ARG A 1 148 ? -8.446 15.056 20.242 1.00 89.94 148 ARG A O 1
ATOM 1168 N N . SER A 1 149 ? -8.050 13.333 21.636 1.00 91.31 149 SER A N 1
ATOM 1169 C CA . SER A 1 149 ? -6.934 13.985 22.332 1.00 91.31 149 SER A CA 1
ATOM 1170 C C . SER A 1 149 ? -5.689 14.145 21.446 1.00 91.31 149 SER A C 1
ATOM 1172 O O . SER A 1 149 ? -4.840 15.000 21.710 1.00 91.31 149 SER A O 1
ATOM 1174 N N . LEU A 1 150 ? -5.579 13.362 20.364 1.00 92.25 150 LEU A N 1
ATOM 1175 C CA . LEU A 1 150 ? -4.469 13.433 19.420 1.00 92.25 150 LEU A CA 1
ATOM 1176 C C . LEU A 1 150 ? -4.736 14.540 18.391 1.00 92.25 150 LEU A C 1
ATOM 1178 O O . LEU A 1 150 ? -5.525 14.392 17.462 1.00 92.25 150 LEU A O 1
ATOM 1182 N N . SER A 1 151 ? -4.039 15.666 18.536 1.00 87.69 151 SER A N 1
ATOM 1183 C CA . SER A 1 151 ? -4.230 16.840 17.674 1.00 87.69 151 SER A CA 1
ATOM 1184 C C . SER A 1 151 ? -3.465 16.797 16.349 1.00 87.69 151 SER A C 1
ATOM 1186 O O . SER A 1 151 ? -3.751 17.588 15.452 1.00 87.69 151 SER A O 1
ATOM 1188 N N . SER A 1 152 ? -2.488 15.897 16.216 1.00 92.19 152 SER A N 1
ATOM 1189 C CA . SER A 1 152 ? -1.574 15.841 15.072 1.00 92.19 152 SER A CA 1
ATOM 1190 C C . SER A 1 152 ? -1.589 14.472 14.397 1.00 92.19 152 SER A C 1
ATOM 1192 O O . SER A 1 152 ? -1.755 13.441 15.055 1.00 92.19 152 SER A O 1
ATOM 1194 N N . TRP A 1 153 ? -1.354 14.437 13.082 1.00 93.31 153 TRP A N 1
ATOM 1195 C CA . TRP A 1 153 ? -1.244 13.172 12.352 1.00 93.31 153 TRP A CA 1
ATOM 1196 C C . TRP A 1 153 ? -0.051 12.339 12.838 1.00 93.31 153 TRP A C 1
ATOM 1198 O O . TRP A 1 153 ? -0.106 11.114 12.777 1.00 93.31 153 TRP A O 1
ATOM 1208 N N . GLN A 1 154 ? 1.008 12.976 13.352 1.00 93.62 154 GLN A N 1
ATOM 1209 C CA . GLN A 1 154 ? 2.169 12.299 13.933 1.00 93.62 154 GLN A CA 1
ATOM 1210 C C . GLN A 1 154 ? 1.792 11.543 15.210 1.00 93.62 154 GLN A C 1
ATOM 1212 O O . GLN A 1 154 ? 2.274 10.434 15.427 1.00 93.62 154 GLN A O 1
ATOM 1217 N N . SER A 1 155 ? 0.911 12.118 16.032 1.00 94.50 155 SER A N 1
ATOM 1218 C CA . SER A 1 155 ? 0.371 11.454 17.222 1.00 94.50 155 SER A CA 1
ATOM 1219 C C . SER A 1 155 ? -0.509 10.260 16.843 1.00 94.50 155 SER A C 1
ATOM 1221 O O . SER A 1 155 ? -0.414 9.201 17.452 1.00 94.50 155 SER A O 1
ATOM 1223 N N . VAL A 1 156 ? -1.325 10.387 15.792 1.00 94.94 156 VAL A N 1
ATOM 1224 C CA . VAL A 1 156 ? -2.084 9.243 15.258 1.00 94.94 156 VAL A CA 1
ATOM 1225 C C . VAL A 1 156 ? -1.147 8.178 14.688 1.00 94.94 156 VAL A C 1
ATOM 1227 O O . VAL A 1 156 ? -1.348 6.989 14.914 1.00 94.94 156 VAL A O 1
ATOM 1230 N N . ALA A 1 157 ? -0.088 8.586 13.989 1.00 94.94 157 ALA A N 1
ATOM 1231 C CA . ALA A 1 157 ? 0.907 7.670 13.450 1.00 94.94 157 ALA A CA 1
ATOM 1232 C C . ALA A 1 157 ? 1.642 6.899 14.555 1.00 94.94 157 ALA A C 1
ATOM 1234 O O . ALA A 1 157 ? 1.838 5.695 14.419 1.00 94.94 157 ALA A O 1
ATOM 1235 N N . SER A 1 158 ? 2.005 7.554 15.663 1.00 94.56 158 SER A N 1
ATOM 1236 C CA . SER A 1 158 ? 2.629 6.875 16.803 1.00 94.56 158 SER A CA 1
ATOM 1237 C C . SER A 1 158 ? 1.666 5.918 17.507 1.00 94.56 158 SER A C 1
ATOM 1239 O O . SER A 1 158 ? 2.092 4.854 17.954 1.00 94.56 158 SER A O 1
ATOM 1241 N N . HIS A 1 159 ? 0.374 6.253 17.553 1.00 95.38 159 HIS A N 1
ATOM 1242 C CA . HIS A 1 159 ? -0.672 5.367 18.057 1.00 95.38 159 HIS A CA 1
ATOM 1243 C C . HIS A 1 159 ? -0.837 4.115 17.176 1.00 95.38 159 HIS A C 1
ATOM 1245 O O . HIS A 1 159 ? -0.817 2.997 17.687 1.00 95.38 159 HIS A O 1
ATOM 1251 N N . ILE A 1 160 ? -0.887 4.286 15.849 1.00 95.25 160 ILE A N 1
ATOM 1252 C CA . ILE A 1 160 ? -0.895 3.175 14.883 1.00 95.25 160 ILE A CA 1
ATOM 1253 C C . ILE A 1 160 ? 0.359 2.310 15.041 1.00 95.25 160 ILE A C 1
ATOM 1255 O O . ILE A 1 160 ? 0.249 1.089 15.118 1.00 95.25 160 ILE A O 1
ATOM 1259 N N . ASP A 1 161 ? 1.546 2.918 15.123 1.00 95.38 161 ASP A N 1
ATOM 1260 C CA . ASP A 1 161 ? 2.805 2.190 15.309 1.00 95.38 161 ASP A CA 1
ATOM 1261 C C . ASP A 1 161 ? 2.801 1.390 16.624 1.00 95.38 161 ASP A C 1
ATOM 1263 O O . ASP A 1 161 ? 3.291 0.261 16.662 1.00 95.38 161 ASP A O 1
ATOM 1267 N N . ALA A 1 162 ? 2.229 1.938 17.701 1.00 94.44 162 ALA A N 1
ATOM 1268 C CA . ALA A 1 162 ? 2.107 1.247 18.981 1.00 94.44 162 ALA A CA 1
ATOM 1269 C C . ALA A 1 162 ? 1.167 0.033 18.907 1.00 94.44 162 ALA A C 1
ATOM 1271 O O . ALA A 1 162 ? 1.494 -1.013 19.467 1.00 94.44 162 ALA A O 1
ATOM 1272 N N . GLU A 1 163 ? 0.038 0.139 18.200 1.00 93.75 163 GLU A N 1
ATOM 1273 C CA . GLU A 1 163 ? -0.853 -1.001 17.951 1.00 93.75 163 GLU A CA 1
ATOM 1274 C C . GLU A 1 163 ? -0.214 -2.039 17.022 1.00 93.75 163 GLU A C 1
ATOM 1276 O O . GLU A 1 163 ? -0.294 -3.233 17.294 1.00 93.75 163 GLU A O 1
ATOM 1281 N N . CYS A 1 164 ? 0.500 -1.609 15.979 1.00 91.81 164 CYS A N 1
ATOM 1282 C CA . CYS A 1 164 ? 1.179 -2.510 15.046 1.00 91.81 164 CYS A CA 1
ATOM 1283 C C . CYS A 1 164 ? 2.291 -3.338 15.707 1.00 91.81 164 CYS A C 1
ATOM 1285 O O . CYS A 1 164 ? 2.592 -4.432 15.229 1.00 91.81 164 CYS A O 1
ATOM 1287 N N . ARG A 1 165 ? 2.889 -2.855 16.803 1.00 93.00 165 ARG A N 1
ATOM 1288 C CA . ARG A 1 165 ? 3.875 -3.611 17.596 1.00 93.00 165 ARG A CA 1
ATOM 1289 C C . ARG A 1 165 ? 3.258 -4.721 18.442 1.00 93.00 165 ARG A C 1
ATOM 1291 O O . ARG A 1 165 ? 3.992 -5.593 18.902 1.00 93.00 165 ARG A O 1
ATOM 1298 N N . ARG A 1 166 ? 1.947 -4.683 18.698 1.00 92.00 166 ARG A N 1
ATOM 1299 C CA . ARG A 1 166 ? 1.267 -5.720 19.482 1.00 92.00 166 ARG A CA 1
ATOM 1300 C C . ARG A 1 166 ? 1.220 -7.023 18.682 1.00 92.00 166 ARG A C 1
ATOM 1302 O O . ARG A 1 166 ? 1.170 -7.012 17.453 1.00 92.00 166 ARG A O 1
ATOM 1309 N N . LEU A 1 167 ? 1.261 -8.145 19.399 1.00 84.81 167 LEU A N 1
ATOM 1310 C CA . LEU A 1 167 ? 1.153 -9.481 18.802 1.00 84.81 167 LEU A CA 1
ATOM 1311 C C . LEU A 1 167 ? -0.281 -9.778 18.349 1.00 84.81 167 LEU A C 1
ATOM 1313 O O . LEU A 1 167 ? -0.482 -10.459 17.350 1.00 84.81 167 LEU A O 1
ATOM 1317 N N . GLU A 1 168 ? -1.266 -9.231 19.060 1.00 87.75 168 GLU A N 1
ATOM 1318 C CA . GLU A 1 168 ? -2.689 -9.378 18.763 1.00 87.75 168 GLU A CA 1
ATOM 1319 C C . GLU A 1 168 ? -3.094 -8.459 17.608 1.00 87.75 168 GLU A C 1
ATOM 1321 O O . GLU A 1 168 ? -3.529 -7.323 17.803 1.00 87.75 168 GLU A O 1
ATOM 1326 N N . LYS A 1 169 ? -2.914 -8.948 16.385 1.00 89.88 169 LYS A N 1
ATOM 1327 C CA . LYS A 1 169 ? -3.358 -8.280 15.164 1.00 89.88 169 LYS A CA 1
ATOM 1328 C C . LYS A 1 169 ? -3.641 -9.319 14.094 1.00 89.88 169 LYS A C 1
ATOM 1330 O O . LYS A 1 169 ? -2.844 -10.231 13.882 1.00 89.88 169 LYS A O 1
ATOM 1335 N N . PHE A 1 170 ? -4.720 -9.121 13.359 1.00 89.31 170 PHE A N 1
ATOM 1336 C CA . PHE A 1 170 ? -4.984 -9.903 12.168 1.00 89.31 170 PHE A CA 1
ATOM 1337 C C . PHE A 1 170 ? -4.101 -9.403 11.027 1.00 89.31 170 PHE A C 1
ATOM 1339 O O . PHE A 1 170 ? -4.071 -8.204 10.733 1.00 89.31 170 PHE A O 1
ATOM 1346 N N . THR A 1 171 ? -3.389 -10.310 10.364 1.00 86.25 171 THR A N 1
ATOM 1347 C CA . THR A 1 171 ? -2.685 -10.020 9.112 1.00 86.25 171 THR A CA 1
ATOM 1348 C C . THR A 1 171 ? -3.208 -10.950 8.032 1.00 86.25 171 THR A C 1
ATOM 1350 O O . THR A 1 171 ? -3.028 -12.155 8.137 1.00 86.25 171 THR A O 1
ATOM 1353 N N . ALA A 1 172 ? -3.734 -10.382 6.953 1.00 81.88 172 ALA A N 1
ATOM 1354 C CA . ALA A 1 172 ? -3.974 -11.112 5.718 1.00 81.88 172 ALA A CA 1
ATOM 1355 C C . ALA A 1 172 ? -3.216 -10.490 4.543 1.00 81.88 172 ALA A C 1
ATOM 1357 O O . ALA A 1 172 ? -2.773 -9.332 4.563 1.00 81.88 172 ALA A O 1
ATOM 1358 N N . TYR A 1 173 ? -3.099 -11.280 3.485 1.00 74.62 173 TYR A N 1
ATOM 1359 C CA . TYR A 1 173 ? -2.477 -10.890 2.230 1.00 74.62 173 TYR A CA 1
ATOM 1360 C C . TYR A 1 173 ? -3.573 -10.752 1.177 1.00 74.62 173 TYR A C 1
ATOM 1362 O O . TYR A 1 173 ? -4.388 -11.652 0.993 1.00 74.62 173 TYR A O 1
ATOM 1370 N N . SER A 1 174 ? -3.639 -9.591 0.524 1.00 58.97 174 SER A N 1
ATOM 1371 C CA . SER A 1 174 ? -4.700 -9.298 -0.443 1.00 58.97 174 SER A CA 1
ATOM 1372 C C . SER A 1 174 ? -4.233 -9.596 -1.866 1.00 58.97 174 SER A C 1
ATOM 1374 O O . SER A 1 174 ? -3.298 -8.962 -2.366 1.00 58.97 174 SER A O 1
ATOM 1376 N N . GLY A 1 175 ? -4.911 -10.525 -2.546 1.00 55.47 175 GLY A N 1
ATOM 1377 C CA . GLY A 1 175 ? -4.662 -10.859 -3.950 1.00 55.47 175 GLY A CA 1
ATOM 1378 C C . GLY A 1 175 ? -5.380 -12.135 -4.400 1.00 55.47 175 GLY A C 1
ATOM 1379 O O . GLY A 1 175 ? -5.584 -13.047 -3.608 1.00 55.47 175 GLY A O 1
ATOM 1380 N N . ARG A 1 176 ? -5.765 -12.222 -5.685 1.00 50.97 176 ARG A N 1
ATOM 1381 C CA . ARG A 1 176 ? -6.318 -13.454 -6.289 1.00 50.97 176 ARG A CA 1
ATOM 1382 C C . ARG A 1 176 ? -5.239 -14.546 -6.331 1.00 50.97 176 ARG A C 1
ATOM 1384 O O . ARG A 1 176 ? -4.515 -14.632 -7.316 1.00 50.97 176 ARG A O 1
ATOM 1391 N N . GLY A 1 177 ? -5.133 -15.345 -5.270 1.00 45.28 177 GLY A N 1
ATOM 1392 C CA . GLY A 1 177 ? -4.239 -16.508 -5.208 1.00 45.28 177 GLY A CA 1
ATOM 1393 C C . GLY A 1 177 ? -2.768 -16.199 -4.905 1.00 45.28 177 GLY A C 1
ATOM 1394 O O . GLY A 1 177 ? -1.919 -17.030 -5.196 1.00 45.28 177 GLY A O 1
ATOM 1395 N N . LEU A 1 178 ? -2.455 -15.024 -4.345 1.00 47.22 178 LEU A N 1
ATOM 1396 C CA . LEU A 1 178 ? -1.082 -14.643 -3.988 1.00 47.22 178 LEU A CA 1
ATOM 1397 C C . LEU A 1 178 ? -0.964 -14.588 -2.460 1.00 47.22 178 LEU A C 1
ATOM 1399 O O . LEU A 1 178 ? -1.449 -13.648 -1.833 1.00 47.22 178 LEU A O 1
ATOM 1403 N N . ILE A 1 179 ? -0.315 -15.591 -1.868 1.00 49.66 179 ILE A N 1
ATOM 1404 C CA . ILE A 1 179 ? -0.092 -15.724 -0.411 1.00 49.66 179 ILE A CA 1
ATOM 1405 C C . ILE A 1 179 ? 1.214 -15.010 0.006 1.00 49.66 179 ILE A C 1
ATOM 1407 O O . ILE A 1 179 ? 1.721 -15.151 1.115 1.00 49.66 179 ILE A O 1
ATOM 1411 N N . SER A 1 180 ? 1.822 -14.234 -0.892 1.00 54.91 180 SER A N 1
ATOM 1412 C CA . SER A 1 180 ? 3.111 -13.604 -0.625 1.00 54.91 180 SER A CA 1
ATOM 1413 C C . SER A 1 180 ? 2.983 -12.483 0.411 1.00 54.91 180 SER A C 1
ATOM 1415 O O . SER A 1 180 ? 2.181 -11.560 0.239 1.00 54.91 180 SER A O 1
ATOM 1417 N N . SER A 1 181 ? 3.842 -12.507 1.430 1.00 62.12 181 SER A N 1
ATOM 1418 C CA . SER A 1 181 ? 3.915 -11.534 2.527 1.00 62.12 181 SER A CA 1
ATOM 1419 C C . SER A 1 181 ? 4.487 -10.170 2.120 1.00 62.12 181 SER A C 1
ATOM 1421 O O . SER A 1 181 ? 5.311 -9.586 2.828 1.00 62.12 181 SER A O 1
ATOM 1423 N N . TRP A 1 182 ? 4.115 -9.668 0.943 1.00 75.06 182 TRP A N 1
ATOM 1424 C CA . TRP A 1 182 ? 4.693 -8.453 0.393 1.00 75.06 182 TRP A CA 1
ATOM 1425 C C . TRP A 1 182 ? 4.107 -7.207 1.074 1.00 75.06 182 TRP A C 1
ATOM 1427 O O . TRP A 1 182 ? 2.889 -6.994 1.015 1.00 75.06 182 TRP A O 1
ATOM 1437 N N . PRO A 1 183 ? 4.943 -6.315 1.642 1.00 71.19 183 PRO A N 1
ATOM 1438 C CA . PRO A 1 183 ? 4.467 -5.115 2.337 1.00 71.19 183 PRO A CA 1
ATOM 1439 C C . PRO A 1 183 ? 3.604 -4.187 1.467 1.00 71.19 183 PRO A C 1
ATOM 1441 O O . PRO A 1 183 ? 2.792 -3.420 1.979 1.00 71.19 183 PRO A O 1
ATOM 1444 N N . GLY A 1 184 ? 3.738 -4.252 0.138 1.00 74.25 184 GLY A N 1
ATOM 1445 C CA . GLY A 1 184 ? 2.934 -3.460 -0.796 1.00 74.25 184 GLY A CA 1
ATOM 1446 C C . GLY A 1 184 ? 1.489 -3.928 -1.005 1.00 74.25 184 GLY A C 1
ATOM 1447 O O . GLY A 1 184 ? 0.753 -3.228 -1.703 1.00 74.25 184 GLY A O 1
ATOM 1448 N N . ARG A 1 185 ? 1.080 -5.079 -0.449 1.00 79.88 185 ARG A N 1
ATOM 1449 C CA . ARG A 1 185 ? -0.283 -5.651 -0.551 1.00 79.88 185 ARG A CA 1
ATOM 1450 C C . ARG A 1 185 ? -0.725 -6.329 0.753 1.00 79.88 185 ARG A C 1
ATOM 1452 O O . ARG A 1 185 ? -1.210 -7.460 0.760 1.00 79.88 185 ARG A O 1
ATOM 1459 N N . ARG A 1 186 ? -0.542 -5.629 1.871 1.00 84.75 186 ARG A N 1
ATOM 1460 C CA . ARG A 1 186 ? -0.863 -6.133 3.211 1.00 84.75 186 ARG A CA 1
ATOM 1461 C C . ARG A 1 186 ? -2.202 -5.593 3.702 1.00 84.75 186 ARG A C 1
ATOM 1463 O O . ARG A 1 186 ? -2.487 -4.406 3.553 1.00 84.75 186 ARG A O 1
ATOM 1470 N N . PHE A 1 187 ? -3.002 -6.460 4.307 1.00 89.56 187 PHE A N 1
ATOM 1471 C CA . PHE A 1 187 ? -4.211 -6.096 5.030 1.00 89.56 187 PHE A CA 1
ATOM 1472 C C . PHE A 1 187 ? -3.990 -6.400 6.510 1.00 89.56 187 PHE A C 1
ATOM 1474 O O . PHE A 1 187 ? -3.744 -7.545 6.880 1.00 89.56 187 PHE A O 1
ATOM 1481 N N . LEU A 1 188 ? -4.016 -5.368 7.345 1.00 91.75 188 LEU A N 1
ATOM 1482 C CA . LEU A 1 188 ? -3.818 -5.482 8.782 1.00 91.75 188 LEU A CA 1
ATOM 1483 C C . LEU A 1 188 ? -5.058 -4.967 9.504 1.00 91.75 188 LEU A C 1
ATOM 1485 O O . LEU A 1 188 ? -5.548 -3.885 9.178 1.00 91.75 188 LEU A O 1
ATOM 1489 N N . VAL A 1 189 ? -5.530 -5.706 10.501 1.00 93.31 189 VAL A N 1
ATOM 1490 C CA . VAL A 1 189 ? -6.579 -5.243 11.412 1.00 93.31 189 VAL A CA 1
ATOM 1491 C C . VAL A 1 189 ? -6.054 -5.330 12.840 1.00 93.31 189 VAL A C 1
ATOM 1493 O O . VAL A 1 189 ? -5.659 -6.394 13.312 1.00 93.31 189 VAL A O 1
ATOM 1496 N N . THR A 1 190 ? -6.006 -4.181 13.501 1.00 93.50 190 THR A N 1
ATOM 1497 C CA . THR A 1 190 ? -5.704 -4.023 14.925 1.00 93.50 190 THR A CA 1
ATOM 1498 C C . THR A 1 190 ? -6.979 -3.631 15.662 1.00 93.50 190 THR A C 1
ATOM 1500 O O . THR A 1 190 ? -8.006 -3.392 15.031 1.00 93.50 190 THR A O 1
ATOM 1503 N N . ASN A 1 191 ? -6.922 -3.508 16.987 1.00 91.75 191 ASN A N 1
ATOM 1504 C CA . ASN A 1 191 ? -8.097 -3.182 17.799 1.00 91.75 191 ASN A CA 1
ATOM 1505 C C . ASN A 1 191 ? -8.816 -1.910 17.326 1.00 91.75 191 ASN A C 1
ATOM 1507 O O . ASN A 1 191 ? -10.040 -1.913 17.237 1.00 91.75 191 ASN A O 1
ATOM 1511 N N . SER A 1 192 ? -8.078 -0.858 16.954 1.00 93.00 192 SER A N 1
ATOM 1512 C CA . SER A 1 192 ? -8.692 0.410 16.530 1.00 93.00 192 SER A CA 1
ATOM 1513 C C . SER A 1 192 ? -8.574 0.704 15.037 1.00 93.00 192 SER A C 1
ATOM 1515 O O . SER A 1 192 ? -9.302 1.560 14.528 1.00 93.00 192 SER A O 1
ATOM 1517 N N . TRP A 1 193 ? -7.683 0.023 14.309 1.00 94.94 193 TRP A N 1
ATOM 1518 C CA . TRP A 1 193 ? -7.361 0.370 12.924 1.00 94.94 193 TRP A CA 1
ATOM 1519 C C . TRP A 1 193 ? -7.514 -0.794 11.964 1.00 94.94 193 TRP A C 1
ATOM 1521 O O . TRP A 1 193 ? -7.106 -1.918 12.227 1.00 94.94 193 TRP A O 1
ATOM 1531 N N . ILE A 1 194 ? -8.004 -0.471 10.776 1.00 94.56 194 ILE A N 1
ATOM 1532 C CA . ILE A 1 194 ? -7.861 -1.298 9.587 1.00 94.56 194 ILE A CA 1
ATOM 1533 C C . ILE A 1 194 ? -6.873 -0.580 8.671 1.00 94.56 194 ILE A C 1
ATOM 1535 O O . ILE A 1 194 ? -7.103 0.557 8.252 1.00 94.56 194 ILE A O 1
ATOM 1539 N N . LEU A 1 195 ? -5.754 -1.227 8.368 1.00 94.25 195 LEU A N 1
ATOM 1540 C CA . LEU A 1 195 ? -4.685 -0.684 7.541 1.00 94.25 195 LEU A CA 1
ATOM 1541 C C . LEU A 1 195 ? -4.565 -1.526 6.276 1.00 94.25 195 LEU A C 1
ATOM 1543 O O . LEU A 1 195 ? -4.278 -2.721 6.323 1.00 94.25 195 LEU A O 1
ATOM 1547 N N . PHE A 1 196 ? -4.762 -0.887 5.129 1.00 91.94 196 PHE A N 1
ATOM 1548 C CA . PHE A 1 196 ? -4.609 -1.541 3.837 1.00 91.94 196 PHE A CA 1
ATOM 1549 C C . PHE A 1 196 ? -3.467 -0.919 3.044 1.00 91.94 196 PHE A C 1
ATOM 1551 O O . PHE A 1 196 ? -3.563 0.221 2.587 1.00 91.94 196 PHE A O 1
ATOM 1558 N N . SER A 1 197 ? -2.392 -1.676 2.866 1.00 89.50 197 SER A N 1
ATOM 1559 C CA . SER A 1 197 ? -1.241 -1.290 2.058 1.00 89.50 197 SER A CA 1
ATOM 1560 C C . SER A 1 197 ? -1.484 -1.660 0.599 1.00 89.50 197 SER A C 1
ATOM 1562 O O . SER A 1 197 ? -1.766 -2.813 0.280 1.00 89.50 197 SER A O 1
ATOM 1564 N N . HIS A 1 198 ? -1.356 -0.681 -0.295 1.00 83.88 198 HIS A N 1
ATOM 1565 C CA . HIS A 1 198 ? -1.494 -0.868 -1.733 1.00 83.88 198 HIS A CA 1
ATOM 1566 C C . HIS A 1 198 ? -0.412 -0.112 -2.505 1.00 83.88 198 HIS A C 1
ATOM 1568 O O . HIS A 1 198 ? -0.304 1.119 -2.445 1.00 83.88 198 HIS A O 1
ATOM 1574 N N . ALA A 1 199 ? 0.337 -0.862 -3.310 1.00 81.19 199 ALA A N 1
ATOM 1575 C CA . ALA A 1 199 ? 1.443 -0.374 -4.121 1.00 81.19 199 ALA A CA 1
ATOM 1576 C C . ALA A 1 199 ? 2.504 0.298 -3.255 1.00 81.19 199 ALA A C 1
ATOM 1578 O O . ALA A 1 199 ? 3.307 -0.424 -2.685 1.00 81.19 199 ALA A O 1
ATOM 1579 N N . SER A 1 200 ? 2.526 1.628 -3.140 1.00 81.50 200 SER A N 1
ATOM 1580 C CA . SER A 1 200 ? 3.494 2.364 -2.316 1.00 81.50 200 SER A CA 1
ATOM 1581 C C . SER A 1 200 ? 2.896 2.970 -1.045 1.00 81.50 200 SER A C 1
ATOM 1583 O O . SER A 1 200 ? 3.640 3.281 -0.127 1.00 81.50 200 SER A O 1
ATOM 1585 N N . THR A 1 201 ? 1.578 3.143 -0.975 1.00 88.69 201 THR A N 1
ATOM 1586 C CA . THR A 1 201 ? 0.891 3.857 0.113 1.00 88.69 201 THR A CA 1
ATOM 1587 C C . THR A 1 201 ? 0.031 2.910 0.935 1.00 88.69 201 THR A C 1
ATOM 1589 O O . THR A 1 201 ? -0.368 1.864 0.431 1.00 88.69 201 THR A O 1
ATOM 1592 N N . PHE A 1 202 ? -0.361 3.312 2.142 1.00 92.19 202 PHE A N 1
ATOM 1593 C CA . PHE A 1 202 ? -1.430 2.626 2.867 1.00 92.19 202 PHE A CA 1
ATOM 1594 C C . PHE A 1 202 ? -2.623 3.543 3.133 1.00 92.19 202 PHE A C 1
ATOM 1596 O O . PHE A 1 202 ? -2.490 4.772 3.212 1.00 92.19 202 PHE A O 1
ATOM 1603 N N . LYS A 1 203 ? -3.792 2.917 3.253 1.00 93.06 203 LYS A N 1
ATOM 1604 C CA . LYS A 1 203 ? -5.059 3.531 3.621 1.00 93.06 203 LYS A CA 1
ATOM 1605 C C . LYS A 1 203 ? -5.414 3.121 5.056 1.00 93.06 203 LYS A C 1
ATOM 1607 O O . LYS A 1 203 ? -5.700 1.943 5.272 1.00 93.06 203 LYS A O 1
ATOM 1612 N N . PRO A 1 204 ? -5.386 4.059 6.014 1.00 94.94 204 PRO A N 1
ATOM 1613 C CA . PRO A 1 204 ? -5.911 3.833 7.352 1.00 94.94 204 PRO A CA 1
ATOM 1614 C C . PRO A 1 204 ? -7.431 4.030 7.375 1.00 94.94 204 PRO A C 1
ATOM 1616 O O . PRO A 1 204 ? -7.953 4.955 6.751 1.00 94.94 204 PRO A O 1
ATOM 1619 N N . ILE A 1 205 ? -8.129 3.176 8.114 1.00 93.81 205 ILE A N 1
ATOM 1620 C CA . ILE A 1 205 ? -9.545 3.302 8.461 1.00 93.81 205 ILE A CA 1
ATOM 1621 C C . ILE A 1 205 ? -9.643 3.111 9.975 1.00 93.81 205 ILE A C 1
ATOM 1623 O O . ILE A 1 205 ? -9.141 2.121 10.505 1.00 93.81 205 ILE A O 1
ATOM 1627 N N . PHE A 1 206 ? -10.261 4.063 10.669 1.00 93.38 206 PHE A N 1
ATOM 1628 C CA . PHE A 1 206 ? -10.498 3.964 12.108 1.00 93.38 206 PHE A CA 1
ATOM 1629 C C . PHE A 1 206 ? -11.802 3.203 12.357 1.00 93.38 206 PHE A C 1
ATOM 1631 O O . PHE A 1 206 ? -12.847 3.611 11.850 1.00 93.38 206 PHE A O 1
ATOM 1638 N N . GLN A 1 207 ? -11.744 2.100 13.107 1.00 92.94 207 GLN A N 1
ATOM 1639 C CA . GLN A 1 207 ? -12.872 1.172 13.265 1.00 92.94 207 GLN A CA 1
ATOM 1640 C C . GLN A 1 207 ? -14.080 1.794 13.977 1.00 92.94 207 GLN A C 1
ATOM 1642 O O . GLN A 1 207 ? -15.212 1.399 13.714 1.00 92.94 207 GLN A O 1
ATOM 1647 N N . PHE A 1 208 ? -13.846 2.792 14.831 1.00 89.25 208 PHE A N 1
ATOM 1648 C CA . PHE A 1 208 ? -14.888 3.482 15.597 1.00 89.25 208 PHE A CA 1
ATOM 1649 C C . PHE A 1 208 ? -15.402 4.761 14.912 1.00 89.25 208 PHE A C 1
ATOM 1651 O O . PHE A 1 208 ? -16.139 5.536 15.516 1.00 89.25 208 PHE A O 1
ATOM 1658 N N . MET A 1 209 ? -14.990 5.028 13.665 1.00 82.75 209 MET A N 1
ATOM 1659 C CA . MET A 1 209 ? -15.437 6.203 12.915 1.00 82.75 209 MET A CA 1
ATOM 1660 C C . MET A 1 209 ? -16.674 5.880 12.070 1.00 82.75 209 MET A C 1
ATOM 1662 O O . MET A 1 209 ? -16.568 5.201 11.049 1.00 82.75 209 MET A O 1
ATOM 1666 N N . GLY A 1 210 ? -17.823 6.448 12.441 1.00 79.69 210 GLY A N 1
ATOM 1667 C CA . GLY A 1 210 ? -19.089 6.263 11.720 1.00 79.69 210 GLY A CA 1
ATOM 1668 C C . GLY A 1 210 ? -19.694 4.867 11.911 1.00 79.69 210 GLY A C 1
ATOM 1669 O O . GLY A 1 210 ? -19.258 4.090 12.759 1.00 79.69 210 GLY A O 1
ATOM 1670 N N . ARG A 1 211 ? -20.718 4.527 11.117 1.00 85.50 211 ARG A N 1
ATOM 1671 C CA . ARG A 1 211 ? -21.387 3.212 11.168 1.00 85.50 211 ARG A CA 1
ATOM 1672 C C . ARG A 1 211 ? -20.805 2.254 10.134 1.00 85.50 211 ARG A C 1
ATOM 1674 O O . ARG A 1 211 ? -21.435 1.956 9.116 1.00 85.50 211 ARG A O 1
ATOM 1681 N N . LEU A 1 212 ? -19.587 1.784 10.376 1.00 90.50 212 LEU A N 1
ATOM 1682 C CA . LEU A 1 212 ? -18.932 0.820 9.493 1.00 90.50 212 LEU A CA 1
ATOM 1683 C C . LEU A 1 212 ? -19.603 -0.559 9.558 1.00 90.50 212 LEU A C 1
ATOM 1685 O O . LEU A 1 212 ? -20.096 -0.992 10.597 1.00 90.50 212 LEU A O 1
ATOM 1689 N N . CYS A 1 213 ? -19.605 -1.258 8.428 1.00 89.62 213 CYS A N 1
ATOM 1690 C CA . CYS A 1 213 ? -19.995 -2.658 8.329 1.00 89.62 213 CYS A CA 1
ATOM 1691 C C . CYS A 1 213 ? -19.060 -3.379 7.351 1.00 89.62 213 CYS A C 1
ATOM 1693 O O . CYS A 1 213 ? -18.667 -2.815 6.325 1.00 89.62 213 CYS A O 1
A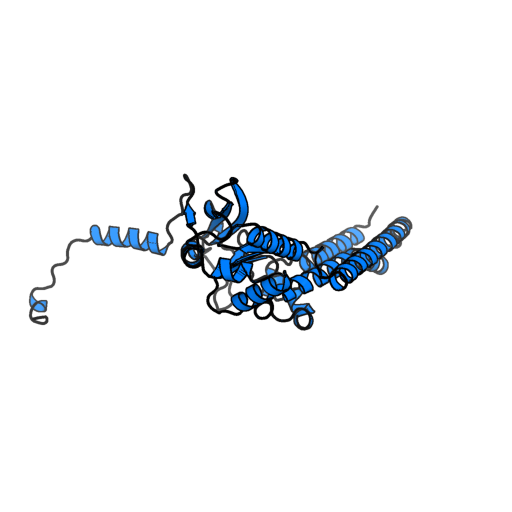TOM 1695 N N . ALA A 1 214 ? -18.688 -4.622 7.661 1.00 90.31 214 ALA A N 1
ATOM 1696 C CA . ALA A 1 214 ? -17.983 -5.484 6.722 1.00 90.31 214 ALA A CA 1
ATOM 1697 C C . ALA A 1 214 ? -18.995 -6.409 6.048 1.00 90.31 214 ALA A C 1
ATOM 1699 O O . ALA A 1 214 ? -19.823 -7.024 6.713 1.00 90.31 214 ALA A O 1
ATOM 1700 N N . MET A 1 215 ? -18.919 -6.528 4.729 1.00 87.75 215 MET A N 1
ATOM 1701 C CA . MET A 1 215 ? -19.838 -7.324 3.930 1.00 87.75 215 MET A CA 1
ATOM 1702 C C . MET A 1 215 ? -19.067 -8.291 3.039 1.00 87.75 215 MET A C 1
ATOM 1704 O O . MET A 1 215 ? -18.230 -7.866 2.244 1.00 87.75 215 MET A O 1
ATOM 1708 N N . VAL A 1 216 ? -19.361 -9.584 3.132 1.00 89.06 216 VAL A N 1
ATOM 1709 C CA . VAL A 1 216 ? -18.863 -10.585 2.183 1.00 89.06 216 VAL A CA 1
ATOM 1710 C C . VAL A 1 216 ? -19.753 -10.545 0.947 1.00 89.06 216 VAL A C 1
ATOM 1712 O O . VAL A 1 216 ? -20.938 -10.847 1.046 1.00 89.06 216 VAL A O 1
ATOM 1715 N N . VAL A 1 217 ? -19.209 -10.128 -0.196 1.00 86.56 217 VAL A N 1
ATOM 1716 C CA . VAL A 1 217 ? -19.993 -9.823 -1.412 1.00 86.56 217 VAL A CA 1
ATOM 1717 C C . VAL A 1 217 ? -19.875 -10.898 -2.487 1.00 86.56 217 VAL A C 1
ATOM 1719 O O . VAL A 1 217 ? -20.780 -11.042 -3.301 1.00 86.56 217 VAL A O 1
ATOM 1722 N N . ASP A 1 218 ? -18.771 -11.636 -2.508 1.00 83.62 218 ASP A N 1
ATOM 1723 C CA . ASP A 1 218 ? -18.507 -12.661 -3.515 1.00 83.62 218 ASP A CA 1
ATOM 1724 C C . ASP A 1 218 ? -17.570 -13.724 -2.939 1.00 83.62 218 ASP A C 1
ATOM 1726 O O . ASP A 1 218 ? -16.743 -13.413 -2.076 1.00 83.62 218 ASP A O 1
ATOM 1730 N N . SER A 1 219 ? -17.673 -14.954 -3.432 1.00 81.94 219 SER A N 1
ATOM 1731 C CA . SER A 1 219 ? -16.779 -16.057 -3.089 1.00 81.94 219 SER A CA 1
ATOM 1732 C C . SER A 1 219 ? -16.363 -16.810 -4.348 1.00 81.94 219 SER A C 1
ATOM 1734 O O . SER A 1 219 ? -17.210 -17.275 -5.106 1.00 81.94 219 SER A O 1
ATOM 1736 N N . GLN A 1 220 ? -15.058 -16.953 -4.560 1.00 78.44 220 GLN A N 1
ATOM 1737 C CA . GLN A 1 220 ? -14.484 -17.615 -5.728 1.00 78.44 220 GLN A CA 1
ATOM 1738 C C . GLN A 1 220 ? -13.552 -18.734 -5.274 1.00 78.44 220 GLN A C 1
ATOM 1740 O O . GLN A 1 220 ? -12.604 -18.490 -4.527 1.00 78.44 220 GLN A O 1
ATOM 1745 N N . THR A 1 221 ? -13.799 -19.954 -5.743 1.00 71.31 221 THR A N 1
ATOM 1746 C CA . THR A 1 221 ? -12.902 -21.089 -5.515 1.00 71.31 221 THR A CA 1
ATOM 1747 C C . THR A 1 221 ? -11.772 -21.039 -6.536 1.00 71.31 221 THR A C 1
ATOM 1749 O O . THR A 1 221 ? -12.002 -21.124 -7.742 1.00 71.31 221 THR A O 1
ATOM 1752 N N . LEU A 1 222 ? -10.546 -20.842 -6.054 1.00 67.69 222 LEU A N 1
ATOM 1753 C CA . LEU A 1 222 ? -9.342 -20.795 -6.875 1.00 67.69 222 LEU A CA 1
ATOM 1754 C C . LEU A 1 222 ? -8.534 -22.077 -6.685 1.00 67.69 222 LEU A C 1
ATOM 1756 O O . LEU A 1 222 ? -8.523 -22.679 -5.612 1.00 67.69 222 LEU A O 1
ATOM 1760 N N . LEU A 1 223 ? -7.855 -22.493 -7.750 1.00 62.16 223 LEU A N 1
ATOM 1761 C CA . LEU A 1 223 ? -6.919 -23.607 -7.707 1.00 62.16 223 LEU A CA 1
ATOM 1762 C C . LEU A 1 223 ? -5.638 -23.122 -7.014 1.00 62.16 223 LEU A C 1
ATOM 1764 O O . LEU A 1 223 ? -4.954 -22.236 -7.535 1.00 62.16 223 LEU A O 1
ATOM 1768 N N . ASP A 1 224 ? -5.331 -23.661 -5.836 1.00 59.03 224 ASP A N 1
ATOM 1769 C CA . ASP A 1 224 ? -4.097 -23.348 -5.125 1.00 59.03 224 ASP A CA 1
ATOM 1770 C C . ASP A 1 224 ? -2.934 -23.977 -5.891 1.00 59.03 224 ASP A C 1
ATOM 1772 O O . ASP A 1 224 ? -2.773 -25.195 -5.966 1.00 59.03 224 ASP A O 1
ATOM 1776 N N . THR A 1 225 ? -2.146 -23.121 -6.535 1.00 50.78 225 THR A N 1
ATOM 1777 C CA . THR A 1 225 ? -0.970 -23.547 -7.301 1.00 50.78 225 THR A CA 1
ATOM 1778 C C . THR A 1 225 ? 0.292 -23.534 -6.421 1.00 50.78 225 THR A C 1
ATOM 1780 O O . THR A 1 225 ? 1.379 -23.828 -6.913 1.00 50.78 225 THR A O 1
ATOM 1783 N N . GLN A 1 226 ? 0.183 -23.172 -5.132 1.00 50.34 226 GLN A N 1
ATOM 1784 C CA . GLN A 1 226 ? 1.317 -22.849 -4.260 1.00 50.34 226 GLN A CA 1
ATOM 1785 C C . GLN A 1 226 ? 1.333 -23.582 -2.910 1.00 50.34 226 GLN A C 1
ATOM 1787 O O . GLN A 1 226 ? 2.069 -23.168 -2.013 1.00 50.34 226 GLN A O 1
ATOM 1792 N N . THR A 1 227 ? 0.670 -24.735 -2.756 1.00 44.12 227 THR A N 1
ATOM 1793 C CA . THR A 1 227 ? 1.035 -25.654 -1.663 1.00 44.12 227 THR A CA 1
ATOM 1794 C C . THR A 1 227 ? 2.416 -26.267 -1.938 1.00 44.12 227 THR A C 1
ATOM 1796 O O . THR A 1 227 ? 2.545 -27.414 -2.372 1.00 44.12 227 THR A O 1
ATOM 1799 N N . THR A 1 228 ? 3.487 -25.512 -1.697 1.00 41.25 228 THR A N 1
ATOM 1800 C CA . THR A 1 228 ? 4.783 -26.104 -1.377 1.00 41.25 228 THR A CA 1
ATOM 1801 C C . THR A 1 228 ? 4.657 -26.722 0.002 1.00 41.25 228 THR A C 1
ATOM 1803 O O . THR A 1 228 ? 4.411 -26.035 0.992 1.00 41.25 228 THR A O 1
ATOM 1806 N N . THR A 1 229 ? 4.811 -28.038 0.062 1.00 36.59 229 THR A N 1
ATOM 1807 C CA . THR A 1 229 ? 5.000 -28.752 1.326 1.00 36.59 229 THR A CA 1
ATOM 1808 C C . THR A 1 229 ? 6.176 -28.141 2.105 1.00 36.59 229 THR A C 1
ATOM 1810 O O . THR A 1 229 ? 7.079 -27.553 1.507 1.00 36.59 229 THR A O 1
ATOM 1813 N N . MET A 1 230 ? 6.211 -28.313 3.434 1.00 37.12 230 MET A N 1
ATOM 1814 C CA . MET A 1 230 ? 7.326 -27.903 4.319 1.00 37.12 230 MET A CA 1
ATOM 1815 C C . MET A 1 230 ? 8.724 -28.396 3.867 1.00 37.12 230 MET A C 1
ATOM 1817 O O . MET A 1 230 ? 9.731 -27.986 4.435 1.00 37.12 230 MET A O 1
ATOM 1821 N N . SER A 1 231 ? 8.804 -29.263 2.851 1.00 36.03 231 SER A N 1
ATOM 1822 C CA . SER A 1 231 ? 10.023 -29.805 2.245 1.00 36.03 231 SER A CA 1
ATOM 1823 C C . SER A 1 231 ? 10.365 -29.243 0.852 1.00 36.03 231 SER A C 1
ATOM 1825 O O . SER A 1 231 ? 11.318 -29.713 0.236 1.00 36.03 231 SER A O 1
ATOM 1827 N N . GLY A 1 232 ? 9.636 -28.247 0.332 1.00 36.78 232 GLY A N 1
ATOM 1828 C CA . GLY A 1 232 ? 9.978 -27.577 -0.932 1.00 36.78 232 GLY A CA 1
ATOM 1829 C C . GLY A 1 232 ? 9.694 -28.384 -2.207 1.00 36.78 232 GLY A C 1
ATOM 1830 O O . GLY A 1 232 ? 10.139 -27.990 -3.283 1.00 36.78 232 GLY A O 1
ATOM 1831 N N . HIS A 1 233 ? 8.938 -29.483 -2.123 1.00 32.12 233 HIS A N 1
ATOM 1832 C CA . HIS A 1 233 ? 8.432 -30.177 -3.309 1.00 32.12 233 HIS A CA 1
ATOM 1833 C C . HIS A 1 233 ? 7.062 -29.627 -3.737 1.00 32.12 233 HIS A C 1
ATOM 1835 O O . HIS A 1 233 ? 6.220 -29.374 -2.862 1.00 32.12 233 HIS A O 1
ATOM 1841 N N . PRO A 1 234 ? 6.809 -29.472 -5.059 1.00 38.62 234 PRO A N 1
ATOM 1842 C CA . PRO A 1 234 ? 5.466 -29.203 -5.557 1.00 38.62 234 PRO A CA 1
ATOM 1843 C C . PRO A 1 234 ? 4.575 -30.365 -5.122 1.00 38.62 234 PRO A C 1
ATOM 1845 O O . PRO A 1 234 ? 4.934 -31.525 -5.336 1.00 38.62 234 PRO A O 1
ATOM 1848 N N . ALA A 1 235 ? 3.458 -30.066 -4.460 1.00 38.66 235 ALA A N 1
ATOM 1849 C CA . ALA A 1 235 ? 2.488 -31.086 -4.095 1.00 38.66 235 ALA A CA 1
ATOM 1850 C C . ALA A 1 235 ? 2.001 -31.779 -5.376 1.00 38.66 235 ALA A C 1
ATOM 1852 O O . ALA A 1 235 ? 1.248 -31.215 -6.167 1.00 38.66 235 ALA A O 1
ATOM 1853 N N . GLY A 1 236 ? 2.491 -32.995 -5.607 1.00 37.72 236 GLY A N 1
ATOM 1854 C CA . GLY A 1 236 ? 1.915 -33.896 -6.588 1.00 37.72 236 GLY A CA 1
ATOM 1855 C C . GLY A 1 236 ? 0.470 -34.219 -6.208 1.00 37.72 236 GLY A C 1
ATOM 1856 O O . GLY A 1 236 ? 0.156 -34.413 -5.035 1.00 37.72 236 GLY A O 1
ATOM 1857 N N . GLU A 1 237 ? -0.380 -34.256 -7.232 1.00 39.53 237 GLU A N 1
ATOM 1858 C CA . GLU A 1 237 ? -1.732 -34.840 -7.302 1.00 39.53 237 GLU A CA 1
ATOM 1859 C C . GLU A 1 237 ? -2.859 -34.267 -6.427 1.00 39.53 237 GLU A C 1
ATOM 1861 O O . GLU A 1 237 ? -4.018 -34.459 -6.783 1.00 39.53 237 GLU A O 1
ATOM 1866 N N . ASN A 1 238 ? -2.580 -33.465 -5.399 1.00 43.69 238 ASN A N 1
ATOM 1867 C CA . ASN A 1 238 ? -3.614 -32.742 -4.648 1.00 43.69 238 ASN A CA 1
ATOM 1868 C C . ASN A 1 238 ? -3.460 -31.231 -4.841 1.00 43.69 238 ASN A C 1
ATOM 1870 O O . ASN A 1 238 ? -2.947 -30.534 -3.968 1.00 43.69 238 ASN A O 1
ATOM 1874 N N . LEU A 1 239 ? -3.911 -30.722 -5.992 1.00 49.72 239 LEU A N 1
ATOM 1875 C CA . LEU A 1 239 ? -4.182 -29.292 -6.159 1.00 49.72 239 LEU A CA 1
ATOM 1876 C C . LEU A 1 239 ? -5.284 -28.916 -5.163 1.00 49.72 239 LEU A C 1
ATOM 1878 O O . LEU A 1 239 ? -6.461 -29.186 -5.401 1.00 49.72 239 LEU A O 1
ATOM 1882 N N . GLY A 1 240 ? -4.897 -28.360 -4.014 1.00 57.69 240 GLY A N 1
ATOM 1883 C CA . GLY A 1 240 ? -5.850 -27.846 -3.041 1.00 57.69 240 GLY A CA 1
ATOM 1884 C C . GLY A 1 240 ? -6.689 -26.755 -3.697 1.00 57.69 240 GLY A C 1
ATOM 1885 O O . GLY A 1 240 ? -6.167 -25.860 -4.346 1.00 57.69 240 GLY A O 1
ATOM 1886 N N . THR A 1 241 ? -8.007 -26.816 -3.596 1.00 65.38 241 THR A N 1
ATOM 1887 C CA . THR A 1 241 ? -8.855 -25.678 -3.963 1.00 65.38 241 THR A CA 1
ATOM 1888 C C . THR A 1 241 ? -8.972 -24.766 -2.748 1.00 65.38 241 THR A C 1
ATOM 1890 O O . THR A 1 241 ? -9.407 -25.227 -1.692 1.00 65.38 241 THR A O 1
ATOM 1893 N N . GLN A 1 242 ? -8.611 -23.488 -2.875 1.00 73.12 242 GLN A N 1
ATOM 1894 C CA . GLN A 1 242 ? -8.808 -22.488 -1.825 1.00 73.12 242 GLN A CA 1
ATOM 1895 C C . GLN A 1 242 ? -9.942 -21.540 -2.220 1.00 73.12 242 GLN A C 1
ATOM 1897 O O . GLN A 1 242 ? -9.879 -20.854 -3.242 1.00 73.12 242 GLN A O 1
ATOM 1902 N N . THR A 1 243 ? -10.986 -21.478 -1.396 1.00 78.56 243 THR A N 1
ATOM 1903 C CA . THR A 1 243 ? -12.079 -20.520 -1.585 1.00 78.56 243 THR A CA 1
ATOM 1904 C C . THR A 1 243 ? -11.686 -19.163 -1.014 1.00 78.56 243 THR A C 1
ATOM 1906 O O . THR A 1 243 ? -11.350 -19.033 0.165 1.00 78.56 243 THR A O 1
ATOM 1909 N N . MET A 1 244 ? -11.733 -18.145 -1.866 1.00 82.44 244 MET A N 1
ATOM 1910 C CA . MET A 1 244 ? -11.452 -16.752 -1.540 1.00 82.44 244 MET A CA 1
ATOM 1911 C C . MET A 1 244 ? -12.757 -15.968 -1.438 1.00 82.44 244 MET A C 1
ATOM 1913 O O . MET A 1 244 ? -13.609 -16.064 -2.317 1.00 82.44 244 MET A O 1
ATOM 1917 N N . ALA A 1 245 ? -12.897 -15.152 -0.402 1.00 85.62 245 ALA A N 1
ATOM 1918 C CA . ALA A 1 245 ? -14.020 -14.255 -0.180 1.00 85.62 245 ALA A CA 1
ATOM 1919 C C . ALA A 1 245 ? -13.622 -12.798 -0.442 1.00 85.62 245 ALA A C 1
ATOM 1921 O O . ALA A 1 245 ? -12.593 -12.314 0.030 1.00 85.62 245 ALA A O 1
ATOM 1922 N N . THR A 1 246 ? -14.469 -12.069 -1.166 1.00 88.88 246 THR A N 1
ATOM 1923 C CA . THR A 1 246 ? -14.347 -10.618 -1.324 1.00 88.88 246 THR A CA 1
ATOM 1924 C C . THR A 1 246 ? -15.102 -9.925 -0.196 1.00 88.88 246 THR A C 1
ATOM 1926 O O . THR A 1 246 ? -16.335 -9.910 -0.183 1.00 88.88 246 THR A O 1
ATOM 1929 N N . VAL A 1 247 ? -14.364 -9.313 0.725 1.00 90.25 247 VAL A N 1
ATOM 1930 C CA . VAL A 1 247 ? -14.899 -8.532 1.841 1.00 90.25 247 VAL A CA 1
ATOM 1931 C C . VAL A 1 247 ? -14.840 -7.048 1.500 1.00 90.25 247 VAL A C 1
ATOM 1933 O O . VAL A 1 247 ? -13.789 -6.509 1.147 1.00 90.25 247 VAL A O 1
ATOM 1936 N N . ARG A 1 248 ? -15.978 -6.364 1.608 1.00 91.50 248 ARG A N 1
ATOM 1937 C CA . ARG A 1 248 ? -16.094 -4.915 1.446 1.00 91.50 248 ARG A CA 1
ATOM 1938 C C . ARG A 1 248 ? -16.384 -4.255 2.778 1.00 91.50 248 ARG A C 1
ATOM 1940 O O . ARG A 1 248 ? -17.292 -4.666 3.484 1.00 91.50 248 ARG A O 1
ATOM 1947 N N . ILE A 1 249 ? -15.643 -3.204 3.087 1.00 92.00 249 ILE A N 1
ATOM 1948 C CA . ILE A 1 249 ? -15.884 -2.349 4.245 1.00 92.00 249 ILE A CA 1
ATOM 1949 C C . ILE A 1 249 ? -16.663 -1.147 3.743 1.00 92.00 249 ILE A C 1
ATOM 1951 O O . ILE A 1 249 ? -16.164 -0.384 2.910 1.00 92.00 249 ILE A O 1
ATOM 1955 N N . VAL A 1 250 ? -17.896 -1.013 4.212 1.00 90.56 250 VAL A N 1
ATOM 1956 C CA . VAL A 1 250 ? -18.843 0.010 3.778 1.00 90.56 250 VAL A CA 1
ATOM 1957 C C . VAL A 1 250 ? -19.206 0.914 4.946 1.00 90.56 250 VAL A C 1
ATOM 1959 O O . VAL A 1 250 ? -19.337 0.466 6.083 1.00 90.56 250 VAL A O 1
ATOM 1962 N N . ASP A 1 251 ? -19.358 2.198 4.655 1.00 88.31 251 ASP A N 1
ATOM 1963 C CA . ASP A 1 251 ? -20.005 3.138 5.561 1.00 88.31 251 ASP A CA 1
ATOM 1964 C C . ASP A 1 251 ? -21.521 3.015 5.377 1.00 88.31 251 ASP A C 1
ATOM 1966 O O . ASP A 1 251 ? -22.039 3.293 4.293 1.00 88.31 251 ASP A O 1
ATOM 1970 N N . SER A 1 252 ? -22.223 2.570 6.419 1.00 84.44 252 SER A N 1
ATOM 1971 C CA . SER A 1 252 ? -23.663 2.303 6.364 1.00 84.44 252 SER A CA 1
ATOM 1972 C C . SER A 1 252 ? -24.502 3.574 6.227 1.00 84.44 252 SER A C 1
ATOM 1974 O O . SER A 1 252 ? -25.637 3.488 5.770 1.00 84.44 252 SER A O 1
ATOM 1976 N N . GLU A 1 253 ? -23.978 4.745 6.605 1.00 83.44 253 GLU A N 1
ATOM 1977 C CA . GLU A 1 253 ? -24.722 6.010 6.518 1.00 83.44 253 GLU A CA 1
ATOM 1978 C C . GLU A 1 253 ? -24.748 6.542 5.085 1.00 83.44 253 GLU A C 1
ATOM 1980 O O . GLU A 1 253 ? -25.784 6.981 4.592 1.00 83.44 253 GLU A O 1
ATOM 1985 N N . ASN A 1 254 ? -23.610 6.451 4.396 1.00 81.75 254 ASN A N 1
ATOM 1986 C CA . ASN A 1 254 ? -23.429 7.019 3.060 1.00 81.75 254 ASN A CA 1
ATOM 1987 C C . ASN A 1 254 ? -23.482 5.967 1.938 1.00 81.75 254 ASN A C 1
ATOM 1989 O O . ASN A 1 254 ? -23.456 6.316 0.758 1.00 81.75 254 ASN A O 1
ATOM 1993 N N . GLY A 1 255 ? -23.479 4.674 2.282 1.00 79.88 255 GLY A N 1
ATOM 1994 C CA . GLY A 1 255 ? -23.362 3.559 1.336 1.00 79.88 255 GLY A CA 1
ATOM 1995 C C . GLY A 1 255 ? -22.005 3.487 0.622 1.00 79.88 255 GLY A C 1
ATOM 1996 O O . GLY A 1 255 ? -21.842 2.740 -0.344 1.00 79.88 255 GLY A O 1
ATOM 1997 N N . LEU A 1 256 ? -21.019 4.276 1.061 1.00 85.75 256 LEU A N 1
ATOM 1998 C CA . LEU A 1 256 ? -19.720 4.384 0.407 1.00 85.75 256 LEU A CA 1
ATOM 1999 C C . LEU A 1 256 ? -18.835 3.190 0.768 1.00 85.75 256 LEU A C 1
ATOM 2001 O O . LEU A 1 256 ? -18.523 2.949 1.935 1.00 85.75 256 LEU A O 1
ATOM 2005 N N . CYS A 1 257 ? -18.364 2.472 -0.252 1.00 87.25 257 CYS A N 1
ATOM 2006 C CA . CYS A 1 257 ? -17.367 1.421 -0.085 1.00 87.25 257 CYS A CA 1
ATOM 2007 C C . CYS A 1 257 ? -16.001 2.044 0.225 1.00 87.25 257 CYS A C 1
ATOM 2009 O O . CYS A 1 257 ? -15.356 2.633 -0.645 1.00 87.25 257 CYS A O 1
ATOM 2011 N N . GLN A 1 258 ? -15.539 1.893 1.463 1.00 87.69 258 GLN A N 1
ATOM 2012 C CA . GLN A 1 258 ? -14.241 2.395 1.891 1.00 87.69 258 GLN A CA 1
ATOM 2013 C C . GLN A 1 258 ? -13.098 1.483 1.444 1.00 87.69 258 GLN A C 1
ATOM 2015 O O . GLN A 1 258 ? -12.037 1.982 1.062 1.00 87.69 258 GLN A O 1
ATOM 2020 N N . LEU A 1 259 ? -13.290 0.165 1.469 1.00 90.38 259 LEU A N 1
ATOM 2021 C CA . LEU A 1 259 ? -12.257 -0.803 1.107 1.00 90.38 259 LEU A CA 1
ATOM 2022 C C . LEU A 1 259 ? -12.884 -2.075 0.536 1.00 90.38 259 LEU A C 1
ATOM 2024 O O . LEU A 1 259 ? -13.943 -2.488 0.986 1.00 90.38 259 LEU A O 1
ATOM 2028 N N . SER A 1 260 ? -12.215 -2.707 -0.427 1.00 90.06 260 SER A N 1
ATOM 2029 C CA . SER A 1 260 ? -12.555 -4.043 -0.919 1.00 90.06 260 SER A CA 1
ATOM 2030 C C . SER A 1 260 ? -11.287 -4.887 -0.900 1.00 90.06 260 SER A C 1
ATOM 2032 O O . SER A 1 260 ? -10.300 -4.520 -1.536 1.00 90.06 260 SER A O 1
ATOM 2034 N N . VAL A 1 261 ? -11.314 -5.997 -0.172 1.00 88.56 261 VAL A N 1
ATOM 2035 C CA . VAL A 1 261 ? -10.183 -6.910 0.016 1.00 88.56 261 VAL A CA 1
ATOM 2036 C C . VAL A 1 261 ? -10.622 -8.333 -0.313 1.00 88.56 261 VAL A C 1
ATOM 2038 O O . VAL A 1 261 ? -11.781 -8.686 -0.113 1.00 88.56 261 VAL A O 1
ATOM 2041 N N . VAL A 1 262 ? -9.714 -9.135 -0.860 1.00 85.94 262 VAL A N 1
ATOM 2042 C CA . VAL A 1 262 ? -9.948 -10.561 -1.105 1.00 85.94 262 VAL A CA 1
ATOM 2043 C C . VAL A 1 262 ? -9.114 -11.334 -0.098 1.00 85.94 262 VAL A C 1
ATOM 2045 O O . VAL A 1 262 ? -7.905 -11.116 -0.041 1.00 85.94 262 VAL A O 1
ATOM 2048 N N . ILE A 1 263 ? -9.756 -12.190 0.692 1.00 85.06 263 ILE A N 1
ATOM 2049 C CA . ILE A 1 263 ? -9.117 -12.991 1.741 1.00 85.06 263 ILE A CA 1
ATOM 2050 C C . ILE A 1 263 ? -9.614 -14.439 1.699 1.00 85.06 263 ILE A C 1
ATOM 2052 O O . ILE A 1 263 ? -10.733 -14.678 1.236 1.00 85.06 263 ILE A O 1
ATOM 2056 N N . PRO A 1 264 ? -8.828 -15.412 2.180 1.00 83.06 264 PRO A N 1
ATOM 2057 C CA . PRO A 1 264 ? -9.287 -16.789 2.316 1.00 83.06 264 PRO A CA 1
ATOM 2058 C C . PRO A 1 264 ? -10.529 -16.896 3.205 1.00 83.06 264 PRO A C 1
ATOM 2060 O O . PRO A 1 264 ? -10.626 -16.239 4.239 1.00 83.06 264 PRO A O 1
ATOM 2063 N N . VAL A 1 265 ? -11.468 -17.774 2.839 1.00 82.44 265 VAL A N 1
ATOM 2064 C CA . VAL A 1 265 ? -12.670 -18.040 3.654 1.00 82.44 265 VAL A CA 1
ATOM 2065 C C . VAL A 1 265 ? -12.304 -18.573 5.045 1.00 82.44 265 VAL A C 1
ATOM 2067 O O . VAL A 1 265 ? -12.993 -18.261 6.011 1.00 82.44 265 VAL A O 1
ATOM 2070 N N . GLY A 1 266 ? -11.203 -19.326 5.162 1.00 79.12 266 GLY A N 1
ATOM 2071 C CA . GLY A 1 266 ? -10.699 -19.832 6.445 1.00 79.12 266 GLY A CA 1
ATOM 2072 C C . GLY A 1 266 ? -10.332 -18.733 7.448 1.00 79.12 266 GLY A C 1
ATOM 2073 O O . GLY A 1 266 ? -10.474 -18.946 8.648 1.00 79.12 266 GLY A O 1
ATOM 2074 N N . ASP A 1 267 ? -9.966 -17.547 6.960 1.00 85.25 267 ASP A N 1
ATOM 2075 C CA . ASP A 1 267 ? -9.512 -16.430 7.792 1.00 85.25 267 ASP A CA 1
ATOM 2076 C C . ASP A 1 267 ? -10.671 -15.488 8.172 1.00 85.25 267 ASP A C 1
ATOM 2078 O O . ASP A 1 267 ? -10.473 -14.514 8.896 1.00 85.25 267 ASP A O 1
ATOM 2082 N N . LEU A 1 268 ? -11.897 -15.740 7.687 1.00 86.38 268 LEU A N 1
ATOM 2083 C CA . LEU A 1 268 ? -13.049 -14.861 7.932 1.00 86.38 268 LEU A CA 1
ATOM 2084 C C . LEU A 1 268 ? -13.464 -14.825 9.402 1.00 86.38 268 LEU A C 1
ATOM 2086 O O . LEU A 1 268 ? -13.808 -13.756 9.905 1.00 86.38 268 LEU A O 1
ATOM 2090 N N . GLU A 1 269 ? -13.444 -15.971 10.085 1.00 86.50 269 GLU A N 1
ATOM 2091 C CA . GLU A 1 269 ? -13.796 -16.032 11.507 1.00 86.50 269 GLU A CA 1
ATOM 2092 C C . GLU A 1 269 ? -12.725 -15.365 12.371 1.00 86.50 269 GLU A C 1
ATOM 2094 O O . GLU A 1 269 ? -13.063 -14.677 13.329 1.00 86.50 269 GLU A O 1
ATOM 2099 N N . GLU A 1 270 ? -11.449 -15.482 11.997 1.00 89.19 270 GLU A N 1
ATOM 2100 C CA . GLU A 1 270 ? -10.378 -14.737 12.659 1.00 89.19 270 GLU A CA 1
ATOM 2101 C C . GLU A 1 270 ? -10.524 -13.236 12.399 1.00 89.19 270 GLU A C 1
ATOM 2103 O O . GLU A 1 270 ? -10.544 -12.451 13.335 1.00 89.19 270 GLU A O 1
ATOM 2108 N N . LEU A 1 271 ? -10.745 -12.804 11.155 1.00 89.62 271 LEU A N 1
ATOM 2109 C CA . LEU A 1 271 ? -11.020 -11.396 10.863 1.00 89.62 271 LEU A CA 1
ATOM 2110 C C . LEU A 1 271 ? -12.193 -10.867 11.704 1.00 89.62 271 LEU A C 1
ATOM 2112 O O . LEU A 1 271 ? -12.135 -9.756 12.231 1.00 89.62 271 LEU A O 1
ATOM 2116 N N . ARG A 1 272 ? -13.254 -11.666 11.850 1.00 91.25 272 ARG A N 1
ATOM 2117 C CA . ARG A 1 272 ? -14.439 -11.301 12.626 1.00 91.25 272 ARG A CA 1
ATOM 2118 C C . ARG A 1 272 ? -14.126 -11.023 14.097 1.00 91.25 272 ARG A C 1
ATOM 2120 O O . ARG A 1 272 ? -14.798 -10.170 14.667 1.00 91.25 272 ARG A O 1
ATOM 2127 N N . THR A 1 273 ? -13.144 -11.688 14.709 1.00 91.69 273 THR A N 1
ATOM 2128 C CA . THR A 1 273 ? -12.786 -11.431 16.117 1.00 91.69 273 THR A CA 1
ATOM 2129 C C . THR A 1 273 ? -12.055 -10.103 16.314 1.00 91.69 273 THR A C 1
ATOM 2131 O O . THR A 1 273 ? -12.146 -9.527 17.395 1.00 91.69 273 THR A O 1
ATOM 2134 N N . TYR A 1 274 ? -11.373 -9.590 15.284 1.00 92.06 274 TYR A N 1
ATOM 2135 C CA . TYR A 1 274 ? -10.646 -8.314 15.338 1.00 92.06 274 TYR A CA 1
ATOM 2136 C C . TYR A 1 274 ? -11.477 -7.101 14.888 1.00 92.06 274 TYR A C 1
ATOM 2138 O O . TYR A 1 274 ? -11.114 -5.956 15.182 1.00 92.06 274 TYR A O 1
ATOM 2146 N N . LEU A 1 275 ? -12.581 -7.324 14.169 1.00 92.94 275 LEU A N 1
ATOM 2147 C CA . LEU A 1 275 ? -13.491 -6.257 13.756 1.00 92.94 275 LEU A CA 1
ATOM 2148 C C . LEU A 1 275 ? -14.353 -5.774 14.930 1.00 92.94 275 LEU A C 1
ATOM 2150 O O . LEU A 1 275 ? -15.016 -6.558 15.601 1.00 92.94 275 LEU A O 1
ATOM 2154 N N . GLN A 1 276 ? -14.419 -4.455 15.116 1.00 92.44 276 GLN A N 1
ATOM 2155 C CA . GLN A 1 276 ? -15.245 -3.809 16.150 1.00 92.44 276 GLN A CA 1
ATOM 2156 C C . GLN A 1 276 ? -16.703 -3.588 15.707 1.00 92.44 276 GLN A C 1
ATOM 2158 O O . GLN A 1 276 ? -17.500 -2.969 16.409 1.00 92.44 276 GLN A O 1
ATOM 2163 N N . PHE A 1 277 ? -17.062 -4.074 14.520 1.00 90.06 277 PHE A N 1
ATOM 2164 C CA . PHE A 1 277 ? -18.368 -3.914 13.889 1.00 90.06 277 PHE A CA 1
ATOM 2165 C C . PHE A 1 277 ? -18.758 -5.201 13.144 1.00 90.06 277 PHE A C 1
ATOM 2167 O O . PHE A 1 277 ? -17.893 -6.030 12.847 1.00 90.06 277 PHE A O 1
ATOM 2174 N N . PRO A 1 278 ? -20.051 -5.422 12.838 1.00 87.56 278 PRO A N 1
ATOM 2175 C CA . PRO A 1 278 ? -20.496 -6.706 12.312 1.00 87.56 278 PRO A CA 1
ATOM 2176 C C . PRO A 1 278 ? -19.936 -7.010 10.916 1.00 87.56 278 PRO A C 1
ATOM 2178 O O . PRO A 1 278 ? -19.943 -6.160 10.018 1.00 87.56 278 PRO A O 1
ATOM 2181 N N . LEU A 1 279 ? -19.531 -8.272 10.740 1.00 89.00 279 LEU A N 1
ATOM 2182 C CA . LEU A 1 279 ? -19.264 -8.914 9.455 1.00 89.00 279 LEU A CA 1
ATOM 2183 C C . LEU A 1 279 ? -20.532 -9.646 8.990 1.00 89.00 279 LEU A C 1
ATOM 2185 O O . LEU A 1 279 ? -20.979 -10.596 9.633 1.00 89.00 279 LEU A O 1
ATOM 2189 N N . ILE A 1 280 ? -21.120 -9.190 7.886 1.00 88.00 280 ILE A N 1
ATOM 2190 C CA . ILE A 1 280 ? -22.375 -9.690 7.315 1.00 88.00 280 ILE A CA 1
ATOM 2191 C C . ILE A 1 280 ? -22.081 -10.387 5.985 1.00 88.00 280 ILE A C 1
ATOM 2193 O O . ILE A 1 280 ? -21.263 -9.926 5.193 1.00 88.00 280 ILE A O 1
ATOM 2197 N N . VAL A 1 281 ? -22.770 -11.486 5.698 1.00 84.56 281 VAL A N 1
ATOM 2198 C CA . VAL A 1 281 ? -22.704 -12.144 4.386 1.00 84.56 281 VAL A CA 1
ATOM 2199 C C . VAL A 1 281 ? -23.830 -11.609 3.502 1.00 84.56 281 VAL A C 1
ATOM 2201 O O . VAL A 1 281 ? -24.988 -11.573 3.922 1.00 84.56 281 VAL A O 1
ATOM 2204 N N . ALA A 1 282 ? -23.499 -11.156 2.291 1.00 80.44 282 ALA A N 1
ATOM 2205 C CA . ALA A 1 282 ? -24.479 -10.646 1.340 1.00 80.44 282 ALA A CA 1
ATOM 2206 C C . ALA A 1 282 ? -25.462 -11.736 0.893 1.00 80.44 282 ALA A C 1
ATOM 2208 O O . ALA A 1 282 ? -25.109 -12.910 0.770 1.00 80.44 282 ALA A O 1
ATOM 2209 N N . GLN A 1 283 ? -26.700 -11.333 0.595 1.00 69.19 283 GLN A N 1
ATOM 2210 C CA . GLN A 1 283 ? -27.707 -12.249 0.061 1.00 69.19 283 GLN A CA 1
ATOM 2211 C C . GLN A 1 283 ? -27.229 -12.842 -1.272 1.00 69.19 283 GLN A C 1
ATOM 2213 O O . GLN A 1 283 ? -26.886 -12.104 -2.192 1.00 69.19 283 GLN A O 1
ATOM 2218 N N . GLY A 1 284 ? -27.217 -14.174 -1.367 1.00 63.22 284 GLY A N 1
ATOM 2219 C CA . GLY A 1 284 ? -26.783 -14.907 -2.562 1.00 63.22 284 GLY A CA 1
ATOM 2220 C C . GLY A 1 284 ? -25.319 -15.357 -2.559 1.00 63.22 284 GLY A C 1
ATOM 2221 O O . GLY A 1 284 ? -24.934 -16.101 -3.456 1.00 63.22 284 GLY A O 1
ATOM 2222 N N . VAL A 1 285 ? -24.518 -14.981 -1.554 1.00 70.38 285 VAL A N 1
ATOM 2223 C CA . VAL A 1 285 ? -23.159 -15.520 -1.386 1.00 70.38 285 VAL A CA 1
ATOM 2224 C C . VAL A 1 285 ? -23.238 -16.845 -0.636 1.00 70.38 285 VAL A C 1
ATOM 2226 O O . VAL A 1 285 ? -23.582 -16.885 0.545 1.00 70.38 285 VAL A O 1
ATOM 2229 N N . VAL A 1 286 ? -22.925 -17.938 -1.329 1.00 64.50 286 VAL A N 1
ATOM 2230 C CA . VAL A 1 286 ? -22.825 -19.271 -0.729 1.00 64.50 286 VAL A CA 1
ATOM 2231 C C . VAL A 1 286 ? -21.360 -19.531 -0.411 1.00 64.50 286 VAL A C 1
ATOM 2233 O O . VAL A 1 286 ? -20.571 -19.842 -1.297 1.00 64.50 286 VAL A O 1
ATOM 2236 N N . LEU A 1 287 ? -20.995 -19.396 0.862 1.00 67.06 287 LEU A N 1
ATOM 2237 C CA . LEU A 1 287 ? -19.697 -19.855 1.341 1.00 67.06 287 LEU A CA 1
ATOM 2238 C C . LEU A 1 287 ? -19.720 -21.387 1.340 1.00 67.06 287 LEU A C 1
ATOM 2240 O O . LEU A 1 287 ? -20.449 -21.994 2.127 1.00 67.06 287 LEU A O 1
ATOM 2244 N N . GLU A 1 288 ? -18.972 -22.014 0.429 1.00 60.53 288 GLU A N 1
ATOM 2245 C CA . GLU A 1 288 ? -18.816 -23.469 0.444 1.00 60.53 288 GLU A CA 1
ATOM 2246 C C . GLU A 1 288 ? -18.238 -23.901 1.805 1.00 60.53 288 GLU A C 1
ATOM 2248 O O . GLU A 1 288 ? -17.260 -23.309 2.274 1.00 60.53 288 GLU A O 1
ATOM 2253 N N . PRO A 1 289 ? -18.835 -24.904 2.476 1.00 58.34 289 PRO A N 1
ATOM 2254 C CA . PRO A 1 289 ? -18.337 -25.373 3.762 1.00 58.34 289 PRO A CA 1
ATOM 2255 C C . PRO A 1 289 ? -16.910 -25.900 3.605 1.00 58.34 289 PRO A C 1
ATOM 2257 O O . PRO A 1 289 ? -16.595 -26.565 2.617 1.00 58.34 289 PRO A O 1
ATOM 2260 N N . THR A 1 290 ? -16.052 -25.632 4.592 1.00 60.88 290 THR A N 1
ATOM 2261 C CA . THR A 1 290 ? -14.665 -26.126 4.603 1.00 60.88 290 THR A CA 1
ATOM 2262 C C . THR A 1 290 ? -14.622 -27.656 4.498 1.00 60.88 290 THR A C 1
ATOM 2264 O O . THR A 1 290 ? -15.574 -28.331 4.890 1.00 60.88 290 THR A O 1
ATOM 2267 N N . ILE A 1 291 ? -13.509 -28.238 4.026 1.00 64.75 291 ILE A N 1
ATOM 2268 C CA . ILE A 1 291 ? -13.349 -29.707 3.924 1.00 64.75 291 ILE A CA 1
ATOM 2269 C C . ILE A 1 291 ? -13.626 -30.390 5.269 1.00 64.75 291 ILE A C 1
ATOM 2271 O O . ILE A 1 291 ? -14.261 -31.437 5.306 1.00 64.75 291 ILE A O 1
ATOM 2275 N N . VAL A 1 292 ? -13.213 -29.777 6.384 1.00 67.56 292 VAL A N 1
ATOM 2276 C CA . VAL A 1 292 ? -13.497 -30.286 7.734 1.00 67.56 292 VAL A CA 1
ATOM 2277 C C . VAL A 1 292 ? -14.997 -30.317 8.003 1.00 67.56 292 VAL A C 1
ATOM 2279 O O . V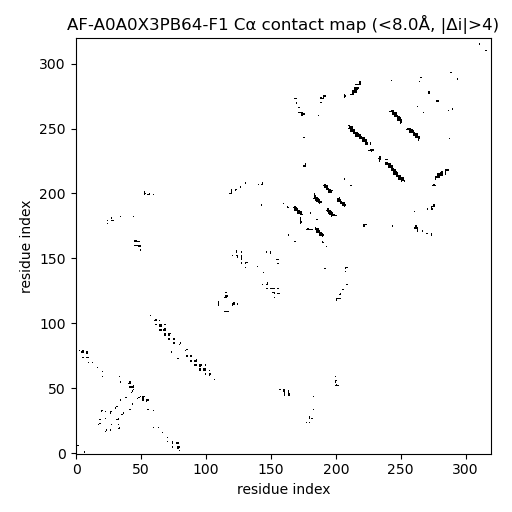AL A 1 292 ? -15.503 -31.299 8.532 1.00 67.56 292 VAL A O 1
ATOM 2282 N N . GLN A 1 293 ? -15.727 -29.275 7.614 1.00 65.00 293 GLN A N 1
ATOM 2283 C CA . GLN A 1 293 ? -17.168 -29.180 7.822 1.00 65.00 293 GLN A CA 1
ATOM 2284 C C . GLN A 1 293 ? -17.950 -30.109 6.884 1.00 65.00 293 GLN A C 1
ATOM 2286 O O . GLN A 1 293 ? -18.928 -30.727 7.306 1.00 65.00 293 GLN A O 1
ATOM 2291 N N . GLN A 1 294 ? -17.483 -30.288 5.647 1.00 70.88 294 GLN A N 1
ATOM 2292 C CA . GLN A 1 294 ? -17.996 -31.302 4.725 1.00 70.88 294 GLN A CA 1
ATOM 2293 C C . GLN A 1 294 ? -17.736 -32.715 5.252 1.00 70.88 294 GLN A C 1
ATOM 2295 O O . GLN A 1 294 ? -18.655 -33.530 5.274 1.00 70.88 294 GLN A O 1
ATOM 2300 N N . PHE A 1 295 ? -16.525 -32.987 5.747 1.00 78.19 295 PHE A N 1
ATOM 2301 C CA . PHE A 1 295 ? -16.175 -34.246 6.395 1.00 78.19 295 PHE A CA 1
ATOM 2302 C C . PHE A 1 295 ? -17.047 -34.487 7.619 1.00 78.19 295 PHE A C 1
ATOM 2304 O O . PHE A 1 295 ? -17.602 -35.567 7.738 1.00 78.19 295 PHE A O 1
ATOM 2311 N N . LEU A 1 296 ? -17.227 -33.496 8.497 1.00 78.19 296 LEU A N 1
ATOM 2312 C CA . LEU A 1 296 ? -18.084 -33.635 9.672 1.00 78.19 296 LEU A CA 1
ATOM 2313 C C . LEU A 1 296 ? -19.515 -33.961 9.257 1.00 78.19 296 LEU A C 1
ATOM 2315 O O . LEU A 1 296 ? -20.137 -34.843 9.832 1.00 78.19 296 LEU A O 1
ATOM 2319 N N . THR A 1 297 ? -20.024 -33.280 8.232 1.00 78.56 297 THR A N 1
ATOM 2320 C CA . THR A 1 297 ? -21.371 -33.511 7.704 1.00 78.56 297 THR A CA 1
ATOM 2321 C C . THR A 1 297 ? -21.503 -34.926 7.138 1.00 78.56 297 THR A C 1
ATOM 2323 O O . THR A 1 297 ? -22.457 -35.633 7.458 1.00 78.56 297 THR A O 1
ATOM 2326 N N . ALA A 1 298 ? -20.528 -35.369 6.341 1.00 81.94 298 ALA A N 1
ATOM 2327 C CA . ALA A 1 298 ? -20.488 -36.714 5.780 1.00 81.94 298 ALA A CA 1
ATOM 2328 C C . ALA A 1 298 ? -20.325 -37.785 6.870 1.00 81.94 298 ALA A C 1
ATOM 2330 O O . ALA A 1 298 ? -21.039 -38.781 6.863 1.00 81.94 298 ALA A O 1
ATOM 2331 N N . PHE A 1 299 ? -19.439 -37.559 7.837 1.00 85.00 299 PHE A N 1
ATOM 2332 C CA . PHE A 1 299 ? -19.173 -38.443 8.965 1.00 85.00 299 PHE A CA 1
ATOM 2333 C C . PHE A 1 299 ? -20.395 -38.573 9.869 1.00 85.00 299 PHE A C 1
ATOM 2335 O O . PHE A 1 299 ? -20.806 -39.687 10.168 1.00 85.00 299 PHE A O 1
ATOM 2342 N N . LEU A 1 300 ? -21.020 -37.461 10.261 1.00 85.94 300 LEU A N 1
ATOM 2343 C CA . LEU A 1 300 ? -22.238 -37.468 11.073 1.00 85.94 300 LEU A CA 1
ATOM 2344 C C . LEU A 1 300 ? -23.379 -38.186 10.356 1.00 85.94 300 LEU A C 1
ATOM 2346 O O . LEU A 1 300 ? -24.111 -38.943 10.988 1.00 85.94 300 LEU A O 1
ATOM 2350 N N . ARG A 1 301 ? -23.501 -38.004 9.037 1.00 85.00 301 ARG A N 1
ATOM 2351 C CA . ARG A 1 301 ? -24.460 -38.753 8.221 1.00 85.00 301 ARG A CA 1
ATOM 2352 C C . ARG A 1 301 ? -24.175 -40.256 8.254 1.00 85.00 301 ARG A C 1
ATOM 2354 O O . ARG A 1 301 ? -25.088 -41.039 8.482 1.00 85.00 301 ARG A O 1
ATOM 2361 N N . LEU A 1 302 ? -22.913 -40.651 8.111 1.00 84.19 302 LEU A N 1
ATOM 2362 C CA . LEU A 1 302 ? -22.494 -42.054 8.128 1.00 84.19 302 LEU A CA 1
ATOM 2363 C C . LEU A 1 302 ? -22.656 -42.695 9.518 1.00 84.19 302 LEU A C 1
ATOM 2365 O O . LEU A 1 302 ? -23.041 -43.853 9.633 1.00 84.19 302 LEU A O 1
ATOM 2369 N N . VAL A 1 303 ? -22.422 -41.931 10.588 1.00 84.81 303 VAL A N 1
ATOM 2370 C CA . VAL A 1 303 ? -22.684 -42.348 11.973 1.00 84.81 303 VAL A CA 1
ATOM 2371 C C . VAL A 1 303 ? -24.182 -42.501 12.229 1.00 84.8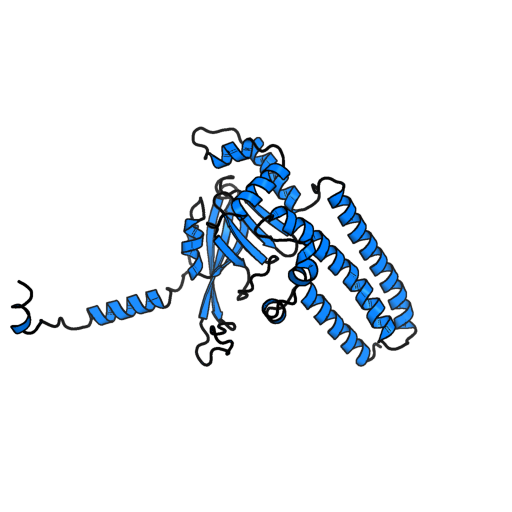1 303 VAL A C 1
ATOM 2373 O O . VAL A 1 303 ? -24.576 -43.455 12.891 1.00 84.81 303 VAL A O 1
ATOM 2376 N N . ALA A 1 304 ? -25.018 -41.608 11.695 1.00 82.06 304 ALA A N 1
ATOM 2377 C CA . ALA A 1 304 ? -26.472 -41.711 11.817 1.00 82.06 304 ALA A CA 1
ATOM 2378 C C . ALA A 1 304 ? -27.048 -42.913 11.047 1.00 82.06 304 ALA A C 1
ATOM 2380 O O . ALA A 1 304 ? -28.043 -43.494 11.473 1.00 82.06 304 ALA A O 1
ATOM 2381 N N . GLU A 1 305 ? -26.421 -43.292 9.931 1.00 84.00 305 GLU A N 1
ATOM 2382 C CA . GLU A 1 305 ? -26.788 -44.470 9.137 1.00 84.00 305 GLU A CA 1
ATOM 2383 C C . GLU A 1 305 ? -26.239 -45.785 9.731 1.00 84.00 305 GLU A C 1
ATOM 2385 O O . GLU A 1 305 ? -26.727 -46.865 9.389 1.00 84.00 305 GLU A O 1
ATOM 2390 N N . ASN A 1 306 ? -25.270 -45.725 10.653 1.00 80.25 306 ASN A N 1
ATOM 2391 C CA . ASN A 1 306 ? -24.717 -46.916 11.292 1.00 80.25 306 ASN A CA 1
ATOM 2392 C C . ASN A 1 306 ? -25.676 -47.507 12.346 1.00 80.25 306 ASN A C 1
ATOM 2394 O O . ASN A 1 306 ? -26.201 -46.786 13.200 1.00 80.25 306 ASN A O 1
ATOM 2398 N N . PRO A 1 307 ? -25.873 -48.839 12.359 1.00 78.56 307 PRO A N 1
ATOM 2399 C CA . PRO A 1 307 ? -26.674 -49.499 13.379 1.00 78.56 307 PRO A CA 1
ATOM 2400 C C . PRO A 1 307 ? -26.028 -49.342 14.761 1.00 78.56 307 PRO A C 1
ATOM 2402 O O . PRO A 1 307 ? -24.810 -49.439 14.919 1.00 78.56 307 PRO A O 1
ATOM 2405 N N . THR A 1 308 ? -26.853 -49.132 15.787 1.00 69.50 308 THR A N 1
ATOM 2406 C CA . THR A 1 308 ? -26.383 -48.999 17.169 1.00 69.50 308 THR A CA 1
ATOM 2407 C C . THR A 1 308 ? -25.751 -50.306 17.647 1.00 69.50 308 THR A C 1
ATOM 2409 O O . THR A 1 308 ? -26.427 -51.310 17.879 1.00 69.50 308 THR A O 1
ATOM 2412 N N . VAL A 1 309 ? -24.426 -50.305 17.805 1.00 71.50 309 VAL A N 1
ATOM 2413 C CA . VAL A 1 309 ? -23.694 -51.442 18.369 1.00 71.50 309 VAL A CA 1
ATOM 2414 C C . VAL A 1 309 ? -23.981 -51.492 19.864 1.00 71.50 309 VAL A C 1
ATOM 2416 O O . VAL A 1 309 ? -23.601 -50.597 20.618 1.00 71.50 309 VAL A O 1
ATOM 2419 N N . ARG A 1 310 ? -24.668 -52.545 20.309 1.00 64.56 310 ARG A N 1
ATOM 2420 C CA . ARG A 1 310 ? -24.788 -52.834 21.739 1.00 64.56 310 ARG A CA 1
ATOM 2421 C C . ARG A 1 310 ? -23.441 -53.372 22.226 1.00 64.56 310 ARG A C 1
ATOM 2423 O O . ARG A 1 310 ? -22.924 -54.295 21.593 1.00 64.56 310 ARG A O 1
ATOM 2430 N N . PRO A 1 311 ? -22.864 -52.831 23.311 1.00 66.88 311 PRO A N 1
ATOM 2431 C CA . PRO A 1 311 ? -21.645 -53.396 23.866 1.00 66.88 311 PRO A CA 1
ATOM 2432 C C . PRO A 1 311 ? -21.894 -54.863 24.261 1.00 66.88 311 PRO A C 1
ATOM 2434 O O . PRO A 1 311 ? -22.997 -55.191 24.716 1.00 66.88 311 PRO A O 1
ATOM 2437 N N . PRO A 1 312 ? -20.904 -55.759 24.089 1.00 72.38 312 PRO A N 1
ATOM 2438 C CA . PRO A 1 312 ? -21.002 -57.132 24.567 1.00 72.38 312 PRO A CA 1
ATOM 2439 C C . PRO A 1 312 ? -21.328 -57.141 26.064 1.00 72.38 312 PRO A C 1
ATOM 2441 O O . PRO A 1 312 ? -20.765 -56.353 26.826 1.00 72.38 312 PRO A O 1
ATOM 2444 N N . ALA A 1 313 ? -22.227 -58.032 26.488 1.00 61.19 313 ALA A N 1
ATOM 2445 C CA . ALA A 1 313 ? -22.739 -58.095 27.862 1.00 61.19 313 ALA A CA 1
ATOM 2446 C C . ALA A 1 313 ? -21.639 -58.237 28.938 1.00 61.19 313 ALA A C 1
ATOM 2448 O O . ALA A 1 313 ? -21.853 -57.864 30.091 1.00 61.19 313 ALA A O 1
ATOM 2449 N N . ASP A 1 314 ? -20.447 -58.694 28.554 1.00 58.19 314 ASP A N 1
ATOM 2450 C CA . ASP A 1 314 ? -19.303 -58.874 29.449 1.00 58.19 314 ASP A CA 1
ATOM 2451 C C . ASP A 1 314 ? -18.555 -57.569 29.782 1.00 58.19 314 ASP A C 1
ATOM 2453 O O . ASP A 1 314 ? -17.801 -57.525 30.752 1.00 58.19 314 ASP A O 1
ATOM 2457 N N . MET A 1 315 ? -18.786 -56.478 29.040 1.00 50.50 315 MET A N 1
ATOM 2458 C CA . MET A 1 315 ? -18.113 -55.189 29.268 1.00 50.50 315 MET A CA 1
ATOM 2459 C C . MET A 1 315 ? -18.851 -54.269 30.257 1.00 50.50 315 MET A C 1
ATOM 2461 O O . MET A 1 315 ? -18.269 -53.308 30.754 1.00 50.50 315 MET A O 1
ATOM 2465 N N . VAL A 1 316 ? -20.109 -54.576 30.599 1.00 51.56 316 VAL A N 1
ATOM 2466 C CA . VAL A 1 316 ? -20.913 -53.794 31.564 1.00 51.56 316 VAL A CA 1
ATOM 2467 C C . VAL A 1 316 ? -20.446 -54.015 33.011 1.00 51.56 316 VAL A C 1
ATOM 2469 O O . VAL A 1 316 ? -20.730 -53.203 33.883 1.00 51.56 316 VAL A O 1
ATOM 2472 N N . ARG A 1 317 ? -19.667 -55.071 33.283 1.00 50.06 317 ARG A N 1
ATOM 2473 C CA . ARG A 1 317 ? -19.163 -55.376 34.634 1.00 50.06 317 ARG A CA 1
ATOM 2474 C C . ARG A 1 317 ? -17.894 -54.620 35.048 1.00 50.06 317 ARG A C 1
ATOM 2476 O O . ARG A 1 317 ? -17.476 -54.787 36.184 1.00 50.06 317 ARG A O 1
ATOM 2483 N N . ILE A 1 318 ? -17.278 -53.826 34.166 1.00 52.44 318 ILE A N 1
ATOM 2484 C CA . ILE A 1 318 ? -16.002 -53.130 34.455 1.00 52.44 318 ILE A CA 1
ATOM 2485 C C . ILE A 1 318 ? -16.199 -51.612 34.671 1.00 52.44 318 ILE A C 1
ATOM 2487 O O . ILE A 1 318 ? -15.274 -50.921 35.083 1.00 52.44 318 ILE A O 1
ATOM 2491 N N . LEU A 1 319 ? -17.401 -51.075 34.431 1.00 47.78 319 LEU A N 1
ATOM 2492 C CA . LEU A 1 319 ? -17.699 -49.634 34.531 1.00 47.78 319 LEU A CA 1
ATOM 2493 C C . LEU A 1 319 ? -18.750 -49.278 35.603 1.00 47.78 319 LEU A C 1
ATOM 2495 O O . LEU A 1 319 ? -19.301 -48.178 35.586 1.00 47.78 319 LEU A O 1
ATOM 2499 N N . CYS A 1 320 ? -19.010 -50.183 36.546 1.00 41.34 320 CYS A N 1
ATOM 2500 C CA . CYS A 1 320 ? -19.659 -49.887 37.827 1.00 41.34 320 CYS A CA 1
ATOM 2501 C C . CYS A 1 320 ? -18.699 -50.258 38.955 1.00 41.34 320 CYS A C 1
ATOM 2503 O O . CYS A 1 320 ? -18.721 -49.547 39.982 1.00 41.34 320 CYS A O 1
#

Secondary structure (DSSP, 8-state):
---HHHHHHHHHHHHHHHHHHS--HHHHHTT--HHHHTHHHH--TTT-HHHHHHHHHHHHHHHHHHHHHHHHHHHHHHS---HHHHHHHHHHHHHHHHHHHHHHHHHHHHHHTTTTTSHHHHHHHHHHHHHHHSPP-TT--HHHH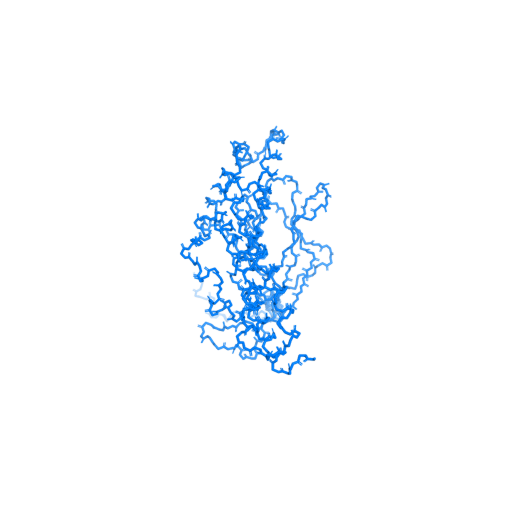HHHH--SHHHHHHHHHHHHTSS--EEEE-SSS-----GGGEEEE-SSEEEEEETTEEEEEETTSSSEEEEEEEEEEEE----B-TTS-B--S---EEEEEEEEEEETTT--EEEEEEEEGGGHHHHHHH-SS-EEEPTT---PPPHHHHHHHHHHHHHHHS---PPPGGGTTS--

Organism: Schistocephalus solidus (NCBI:txid70667)

Sequence (320 aa):
MLSGTDVVLTMSYALFAFGLIVPPDVLLASGLTLENLFHRWLGSEEISFVTYHLRRTIMVRLVAGFLPLGYFLFMMFFASTSLATYLLGGIGLSLSLALVIFTHVCTVWYARGTWEGHPTVRNLCEIVKRVQETPPTEGDPPELELLRSLSSWQSVASHIDAECRRLEKFTAYSGRGLISSWPGRRFLVTNSWILFSHASTFKPIFQFMGRLCAMVVDSQTLLDTQTTTMSGHPAGENLGTQTMATVRIVDSENGLCQLSVVIPVGDLEELRTYLQFPLIVAQGVVLEPTIVQQFLTAFLRLVAENPTVRPPADMVRILC